Protein AF-A0A919F0I5-F1 (afdb_monomer)

Mean predicted aligned error: 20.53 Å

Foldseek 3Di:
DDDDDDDDDDDDDDDDDDDDDDDDPPPDDPPPPPPPDPPPQDLQNPWQKKWKAKDQLDPPQGDIWIFTVVPTDTRQPCNVVLNVLLVVQDDPPDDLQDDDDPPPDWAQDAQGAMKMWMFDGDSSDTDTHIAGRRTRRSVVSQVSSPPVHPDRDDPDPPPPPDDDDDDDDDDDDDDDDDDDDDDDDDDDPDDDDPDDPDDDDDDDPPDPPPPPPPDDDDDDPDDDDDDD

InterPro domains:
  IPR023549 Subtilisin inhibitor [PF00720] (63-128)
  IPR036819 Subtilisin inhibitor-like superfamily [G3DSA:3.30.350.10] (44-146)
  IPR036819 Subtilisin inhibitor-like superfamily [SSF55399] (50-149)

Sequence (228 aa):
MDFVLPGAGRRLLWASLCAVVSLVPLTAVPAAAAGALPPPVRPEDAADHLTVVVRHAGAGRDGTYEVSCHPVAGRHPDAAGACRLLDEHTRWGRDPFAPVPPGTSCTLLYGGPATAHVTGTWAGRPVDASYDRGDGCEIGRWDRMVPLLPRMGGSEEGEGAGRGAGQGGGSGSGAGAGAGVCGALGGRIGSVKVRGRTRGAGPCAHAFAVTSSWDLPLIRRRERNPCP

Solvent-accessible surface area (backbone atoms only — not comparable to full-atom values): 15760 Å² total; per-residue (Å²): 135,84,83,86,83,89,84,84,84,78,94,73,91,78,88,75,91,76,93,75,91,73,90,70,85,81,77,80,68,82,76,72,76,75,72,80,70,76,76,82,80,46,54,81,67,47,58,32,33,39,41,38,39,33,39,68,64,43,92,94,56,44,46,77,28,37,34,24,51,71,67,71,40,66,73,32,96,47,32,65,55,24,38,54,50,51,56,74,55,56,44,94,98,48,69,75,69,60,75,84,63,88,90,64,93,60,50,87,48,67,69,55,78,31,35,35,39,38,34,42,34,49,93,45,35,83,42,80,32,79,44,45,14,71,24,42,54,37,36,56,53,45,60,71,39,50,62,69,36,81,82,81,74,75,88,76,87,67,90,61,89,75,84,80,83,90,82,84,87,85,82,89,81,89,84,80,94,72,93,76,78,94,75,89,73,85,78,78,84,75,81,82,79,82,76,80,80,83,77,76,90,78,90,78,84,74,77,80,74,84,70,89,66,94,71,83,79,95,70,86,85,71,89,75,89,78,88,133

Secondary structure (DSSP, 8-state):
------------------------------------PPPPPPGGGS--EEEEEEESS-TTT-EEEEEEETTEEES-TTHHHHHHHHHHH-BTTB-TTPPPPTT---------S-EEEEEEEETTEEEEEEE--SSHHHHHHHHTTTTTSPP---S-------------------------------------------------------------------------

Structure (mmCIF, N/CA/C/O backbone):
data_AF-A0A919F0I5-F1
#
_entry.id   AF-A0A919F0I5-F1
#
loop_
_atom_site.group_PDB
_atom_site.id
_atom_site.type_symbol
_atom_site.label_atom_id
_atom_site.label_alt_id
_atom_site.label_comp_id
_atom_site.label_asym_id
_atom_site.label_entity_id
_atom_site.label_seq_id
_atom_site.pdbx_PDB_ins_code
_atom_site.Cartn_x
_atom_site.Cartn_y
_atom_site.Cartn_z
_atom_site.occupancy
_atom_site.B_iso_or_equiv
_atom_site.auth_seq_id
_atom_site.auth_comp_id
_atom_site.auth_asym_id
_atom_site.auth_atom_id
_atom_site.pdbx_PDB_model_num
ATOM 1 N N . MET A 1 1 ? -38.786 -38.335 -52.417 1.00 44.50 1 MET A N 1
ATOM 2 C CA . MET A 1 1 ? -38.498 -36.918 -52.736 1.00 44.50 1 MET A CA 1
ATOM 3 C C . MET A 1 1 ? -37.101 -36.607 -52.193 1.00 44.50 1 MET A C 1
ATOM 5 O O . MET A 1 1 ? -36.959 -35.861 -51.240 1.00 44.50 1 MET A O 1
ATOM 9 N N . ASP A 1 2 ? -36.053 -37.344 -52.555 1.00 37.53 2 ASP A N 1
ATOM 10 C CA . ASP A 1 2 ? -35.392 -37.365 -53.870 1.00 37.53 2 ASP A CA 1
ATOM 11 C C . ASP A 1 2 ? -35.048 -35.960 -54.362 1.00 37.53 2 ASP A C 1
ATOM 13 O O . ASP A 1 2 ? -35.849 -35.339 -55.049 1.00 37.53 2 ASP A O 1
ATOM 17 N N . PHE A 1 3 ? -33.844 -35.490 -54.028 1.00 49.44 3 PHE A N 1
ATOM 18 C CA . PHE A 1 3 ? -33.048 -34.677 -54.945 1.00 49.44 3 PHE A CA 1
ATOM 19 C C . PHE A 1 3 ? -31.582 -35.106 -54.859 1.00 49.44 3 PHE A C 1
ATOM 21 O O . PHE A 1 3 ? -30.787 -34.652 -54.041 1.00 49.44 3 PHE A O 1
ATOM 28 N N . VAL A 1 4 ? -31.280 -36.062 -55.729 1.00 49.50 4 VAL A N 1
ATOM 29 C CA . VAL A 1 4 ? -29.962 -36.359 -56.278 1.00 49.50 4 VAL A CA 1
ATOM 30 C C . VAL A 1 4 ? -29.594 -35.199 -57.212 1.00 49.50 4 VAL A C 1
ATOM 32 O O . VAL A 1 4 ? -30.424 -34.814 -58.031 1.00 49.50 4 VAL A O 1
ATOM 35 N N . LEU A 1 5 ? -28.384 -34.640 -57.109 1.00 48.41 5 LEU A N 1
ATOM 36 C CA . LEU A 1 5 ? -27.392 -34.637 -58.199 1.00 48.41 5 LEU A CA 1
ATOM 37 C C . LEU A 1 5 ? -26.124 -33.810 -57.851 1.00 48.41 5 LEU A C 1
ATOM 39 O O . LEU A 1 5 ? -26.205 -32.807 -57.144 1.00 48.41 5 LEU A O 1
ATOM 43 N N . PRO A 1 6 ? -24.955 -34.245 -58.365 1.00 55.19 6 PRO A N 1
ATOM 44 C CA . PRO A 1 6 ? -23.615 -33.698 -58.161 1.00 55.19 6 PRO A CA 1
ATOM 45 C C . PRO A 1 6 ? -23.231 -32.693 -59.265 1.00 55.19 6 PRO A C 1
ATOM 47 O O . PRO A 1 6 ? -23.937 -32.546 -60.260 1.00 55.19 6 PRO A O 1
ATOM 50 N N . GLY A 1 7 ? -22.057 -32.065 -59.157 1.00 41.22 7 GLY A N 1
ATOM 51 C CA . GLY A 1 7 ? -21.540 -31.224 -60.239 1.00 41.22 7 GLY A CA 1
ATOM 52 C C . GLY A 1 7 ? -20.098 -30.785 -60.046 1.00 41.22 7 GLY A C 1
ATOM 53 O O . GLY A 1 7 ? -19.832 -29.669 -59.619 1.00 41.22 7 GLY A O 1
ATOM 54 N N . ALA A 1 8 ? -19.169 -31.679 -60.377 1.00 52.16 8 ALA A N 1
ATOM 55 C CA . ALA A 1 8 ? -17.775 -31.354 -60.639 1.00 52.16 8 ALA A CA 1
ATOM 56 C C . ALA A 1 8 ? -17.601 -30.772 -62.056 1.00 52.16 8 ALA A C 1
ATOM 58 O O . ALA A 1 8 ? -18.320 -31.143 -62.982 1.00 52.16 8 ALA A O 1
ATOM 59 N N . GLY A 1 9 ? -16.559 -29.955 -62.236 1.00 45.09 9 GLY A N 1
ATOM 60 C CA . GLY A 1 9 ? -16.080 -29.485 -63.541 1.00 45.09 9 GLY A CA 1
ATOM 61 C C . GLY A 1 9 ? -16.642 -28.111 -63.916 1.00 45.09 9 GLY A C 1
ATOM 62 O O . GLY A 1 9 ? -17.773 -27.787 -63.611 1.00 45.09 9 GLY A O 1
ATOM 63 N N . ARG A 1 10 ? -15.917 -27.237 -64.604 1.00 57.25 10 ARG A N 1
ATOM 64 C CA . ARG A 1 10 ? -14.872 -27.509 -65.585 1.00 57.25 10 ARG A CA 1
ATOM 65 C C . ARG A 1 10 ? -14.151 -26.195 -65.881 1.00 57.25 10 ARG A C 1
ATOM 67 O O . ARG A 1 10 ? -14.774 -25.159 -66.078 1.00 57.25 10 ARG A O 1
ATOM 74 N N . ARG A 1 11 ? -12.822 -26.273 -65.902 1.00 56.38 11 ARG A N 1
ATOM 75 C CA . ARG A 1 11 ? -11.913 -25.222 -66.359 1.00 56.38 11 ARG A CA 1
ATOM 76 C C . ARG A 1 11 ? -12.213 -24.900 -67.824 1.00 56.38 11 ARG A C 1
ATOM 78 O O . ARG A 1 11 ? -12.212 -25.822 -68.632 1.00 56.38 11 ARG A O 1
ATOM 85 N N . LEU A 1 12 ? -12.390 -23.623 -68.138 1.00 59.34 12 LEU A N 1
ATOM 86 C CA . LEU A 1 12 ? -12.274 -23.002 -69.464 1.00 59.34 12 LEU A CA 1
ATOM 87 C C . LEU A 1 12 ? -11.761 -21.581 -69.164 1.00 59.34 12 LEU A C 1
ATOM 89 O O . LEU A 1 12 ? -12.493 -20.765 -68.624 1.00 59.34 12 LEU A O 1
ATOM 93 N N . LEU A 1 13 ? -10.446 -21.348 -69.135 1.00 54.59 13 LEU A N 1
ATOM 94 C CA . LEU A 1 13 ? -9.676 -20.835 -70.274 1.00 54.59 13 LEU A CA 1
ATOM 95 C C . LEU A 1 13 ? -10.481 -19.844 -71.122 1.00 54.59 13 LEU A C 1
ATOM 97 O O . LEU A 1 13 ? -11.032 -20.211 -72.155 1.00 54.59 13 LEU A O 1
ATOM 101 N N . TRP A 1 14 ? -10.473 -18.580 -70.707 1.00 48.25 14 TRP A N 1
ATOM 102 C CA . TRP A 1 14 ? -10.653 -17.462 -71.623 1.00 48.25 14 TRP A CA 1
ATOM 103 C C . TRP A 1 14 ? -9.401 -16.597 -71.608 1.00 48.25 14 TRP A C 1
ATOM 105 O O . TRP A 1 14 ? -9.157 -15.798 -70.709 1.00 48.25 14 TRP A O 1
ATOM 115 N N . ALA A 1 15 ? -8.584 -16.829 -72.631 1.00 52.84 15 ALA A N 1
ATOM 116 C CA . ALA A 1 15 ? -7.668 -15.840 -73.149 1.00 52.84 15 ALA A CA 1
ATOM 117 C C . ALA A 1 15 ? -8.496 -14.699 -73.755 1.00 52.84 15 ALA A C 1
ATOM 119 O O . ALA A 1 15 ? -9.348 -14.936 -74.611 1.00 52.84 15 ALA A O 1
ATOM 120 N N . SER A 1 16 ? -8.235 -13.465 -73.343 1.00 62.38 16 SER A N 1
ATOM 121 C CA . SER A 1 16 ? -8.519 -12.298 -74.177 1.00 62.38 16 SER A CA 1
ATOM 122 C C . SER A 1 16 ? -7.535 -11.187 -73.849 1.00 62.38 16 SER A C 1
ATOM 124 O O . SER A 1 16 ? -7.601 -10.538 -72.809 1.00 62.38 16 SER A O 1
ATOM 126 N N . LEU A 1 17 ? -6.585 -11.039 -74.774 1.00 57.53 17 LEU A N 1
ATOM 127 C CA . LEU A 1 17 ? -5.770 -9.856 -74.989 1.00 57.53 17 LEU A CA 1
ATOM 128 C C . LEU A 1 17 ? -6.693 -8.670 -75.303 1.00 57.53 17 LEU A C 1
ATOM 130 O O . LEU A 1 17 ? -7.330 -8.663 -76.351 1.00 57.53 17 LEU A O 1
ATOM 134 N N . CYS A 1 18 ? -6.657 -7.632 -74.474 1.00 49.47 18 CYS A N 1
ATOM 135 C CA . CYS A 1 18 ? -6.866 -6.258 -74.921 1.00 49.47 18 CYS A CA 1
ATOM 136 C C . CYS A 1 18 ? -5.795 -5.394 -74.258 1.00 49.47 18 CYS A C 1
ATOM 138 O O . CYS A 1 18 ? -5.912 -4.982 -73.107 1.00 49.47 18 CYS A O 1
ATOM 140 N N . ALA A 1 19 ? -4.712 -5.171 -75.000 1.00 53.84 19 ALA A N 1
ATOM 141 C CA . ALA A 1 19 ? -3.745 -4.135 -74.704 1.00 53.84 19 ALA A CA 1
ATOM 142 C C . ALA A 1 19 ? -4.418 -2.772 -74.911 1.00 53.84 19 ALA A C 1
ATOM 144 O O . ALA A 1 19 ? -4.805 -2.436 -76.028 1.00 53.84 19 ALA A O 1
ATOM 145 N N . VAL A 1 20 ? -4.531 -1.986 -73.842 1.00 59.94 20 VAL A N 1
ATOM 146 C CA . VAL A 1 20 ? -4.777 -0.546 -73.935 1.00 59.94 20 VAL A CA 1
ATOM 147 C C . VAL A 1 20 ? -3.781 0.122 -72.994 1.00 59.94 20 VAL A C 1
ATOM 149 O O . VAL A 1 20 ? -3.951 0.142 -71.778 1.00 59.94 20 VAL A O 1
ATOM 152 N N . VAL A 1 21 ? -2.668 0.580 -73.565 1.00 57.38 21 VAL A N 1
ATOM 153 C CA . VAL A 1 21 ? -1.683 1.417 -72.876 1.00 57.38 21 VAL A CA 1
ATOM 154 C C . VAL A 1 21 ? -2.291 2.811 -72.778 1.00 57.38 21 VAL A C 1
ATOM 156 O O . VAL A 1 21 ? -2.288 3.569 -73.745 1.00 57.38 21 VAL A O 1
ATOM 159 N N . SER A 1 22 ? -2.847 3.140 -71.617 1.00 57.97 22 SER A N 1
ATOM 160 C CA . SER A 1 22 ? -3.216 4.510 -71.265 1.00 57.97 22 SER A CA 1
ATOM 161 C C . SER A 1 22 ? -2.118 5.085 -70.373 1.00 57.97 22 SER A C 1
ATOM 163 O O . SER A 1 22 ? -1.974 4.692 -69.218 1.00 57.97 22 SER A O 1
ATOM 165 N N . LEU A 1 23 ? -1.317 5.998 -70.928 1.00 56.88 23 LEU A N 1
ATOM 166 C CA . LEU A 1 23 ? -0.388 6.836 -70.170 1.00 56.88 23 LEU A CA 1
ATOM 167 C C . LEU A 1 23 ? -1.198 7.769 -69.258 1.00 56.88 23 LEU A C 1
ATOM 169 O O . LEU A 1 23 ? -1.717 8.789 -69.706 1.00 56.88 23 LEU A O 1
ATOM 173 N N . VAL A 1 24 ? -1.309 7.410 -67.980 1.00 62.78 24 VAL A N 1
ATOM 174 C CA . VAL A 1 24 ? -1.790 8.311 -66.928 1.00 62.78 24 VAL A CA 1
ATOM 175 C C . VAL A 1 24 ? -0.581 9.095 -66.408 1.00 62.78 24 VAL A C 1
ATOM 177 O O . VAL A 1 24 ? 0.384 8.469 -65.962 1.00 62.78 24 VAL A O 1
ATOM 180 N N . PRO A 1 25 ? -0.576 10.440 -66.460 1.00 55.22 25 PRO A N 1
ATOM 181 C CA . PRO A 1 25 ? 0.480 11.224 -65.838 1.00 55.22 25 PRO A CA 1
ATOM 182 C C . PRO A 1 25 ? 0.421 11.016 -64.322 1.00 55.22 25 PRO A C 1
ATOM 184 O O . PRO A 1 25 ? -0.557 11.360 -63.660 1.00 55.22 25 PRO A O 1
ATOM 187 N N . LEU A 1 26 ? 1.478 10.413 -63.784 1.00 56.69 26 LEU A N 1
ATOM 188 C CA . LEU A 1 26 ? 1.671 10.168 -62.362 1.00 56.69 26 LEU A CA 1
ATOM 189 C C . LEU A 1 26 ? 1.989 11.507 -61.676 1.00 56.69 26 LEU A C 1
ATOM 191 O O . LEU A 1 26 ? 3.148 11.876 -61.498 1.00 56.69 26 LEU A O 1
ATOM 195 N N . THR A 1 27 ? 0.969 12.284 -61.316 1.00 62.53 27 THR A N 1
ATOM 196 C CA . THR A 1 27 ? 1.164 13.394 -60.380 1.00 62.53 27 THR A CA 1
ATOM 197 C C . THR A 1 27 ? 1.416 12.786 -59.006 1.00 62.53 27 THR A C 1
ATOM 199 O O . THR A 1 27 ? 0.486 12.342 -58.332 1.00 62.53 27 THR A O 1
ATOM 202 N N . ALA A 1 28 ? 2.691 12.705 -58.626 1.00 59.91 28 ALA A N 1
ATOM 203 C CA . ALA A 1 28 ? 3.126 12.290 -57.303 1.00 59.91 28 ALA A CA 1
ATOM 204 C C . ALA A 1 28 ? 2.584 13.280 -56.262 1.00 59.91 28 ALA A C 1
ATOM 206 O O . ALA A 1 28 ? 3.145 14.351 -56.040 1.00 59.91 28 ALA A O 1
ATOM 207 N N . VAL A 1 29 ? 1.457 12.931 -55.645 1.00 61.34 29 VAL A N 1
ATOM 208 C CA . VAL A 1 29 ? 0.995 13.576 -54.418 1.00 61.34 29 VAL A CA 1
ATOM 209 C C . VAL A 1 29 ? 2.000 13.178 -53.337 1.00 61.34 29 VAL A C 1
ATOM 211 O O . VAL A 1 29 ? 2.244 11.978 -53.180 1.00 61.34 29 VAL A O 1
ATOM 214 N N . PRO A 1 30 ? 2.618 14.118 -52.600 1.00 53.34 30 PRO A N 1
ATOM 215 C CA . PRO A 1 30 ? 3.409 13.734 -51.449 1.00 53.34 30 PRO A CA 1
ATOM 216 C C . PRO A 1 30 ? 2.435 13.071 -50.478 1.00 53.34 30 PRO A C 1
ATOM 218 O O . PRO A 1 30 ? 1.527 13.717 -49.955 1.00 53.34 30 PRO A O 1
ATOM 221 N N . ALA A 1 31 ? 2.575 11.760 -50.291 1.00 56.16 31 ALA A N 1
ATOM 222 C CA . ALA A 1 31 ? 1.917 11.055 -49.212 1.00 56.16 31 ALA A CA 1
ATOM 223 C C . ALA A 1 31 ? 2.466 11.664 -47.923 1.00 56.16 31 ALA A C 1
ATOM 225 O O . ALA A 1 31 ? 3.558 11.319 -47.473 1.00 56.16 31 ALA A O 1
ATOM 226 N N . ALA A 1 32 ? 1.746 12.644 -47.378 1.00 58.97 32 ALA A N 1
ATOM 227 C CA . ALA A 1 32 ? 1.963 13.086 -46.020 1.00 58.97 32 ALA A CA 1
ATOM 228 C C . ALA A 1 32 ? 1.876 11.821 -45.171 1.00 58.97 32 ALA A C 1
ATOM 230 O O . ALA A 1 32 ? 0.832 11.166 -45.141 1.00 58.97 32 ALA A O 1
ATOM 231 N N . ALA A 1 33 ? 3.001 11.432 -44.573 1.00 58.78 33 ALA A N 1
ATOM 232 C CA . ALA A 1 33 ? 3.038 10.372 -43.592 1.00 58.78 33 ALA A CA 1
ATOM 233 C C . ALA A 1 33 ? 2.055 10.783 -42.497 1.00 58.78 33 ALA A C 1
ATOM 235 O O . ALA A 1 33 ? 2.357 11.642 -41.668 1.00 58.78 33 ALA A O 1
ATOM 236 N N . ALA A 1 34 ? 0.845 10.229 -42.549 1.00 61.38 34 ALA A N 1
ATOM 237 C CA . ALA A 1 34 ? -0.060 10.240 -41.427 1.00 61.38 34 ALA A CA 1
ATOM 238 C C . ALA A 1 34 ? 0.698 9.493 -40.337 1.00 61.38 34 ALA A C 1
ATOM 240 O O . ALA A 1 34 ? 0.792 8.265 -40.368 1.00 61.38 34 ALA A O 1
ATOM 241 N N . GLY A 1 35 ? 1.356 10.246 -39.452 1.00 58.97 35 GLY A N 1
ATOM 242 C CA . GLY A 1 35 ? 1.957 9.685 -38.260 1.00 58.97 35 GLY A CA 1
ATOM 243 C C . GLY A 1 35 ? 0.870 8.857 -37.601 1.00 58.97 35 GLY A C 1
ATOM 244 O O . GLY A 1 35 ? -0.204 9.386 -37.313 1.00 58.97 35 GLY A O 1
ATOM 245 N N . ALA A 1 36 ? 1.107 7.553 -37.476 1.00 63.47 36 ALA A N 1
ATOM 246 C CA . ALA A 1 36 ? 0.211 6.671 -36.757 1.00 63.47 36 ALA A CA 1
ATOM 247 C C . ALA A 1 36 ? 0.125 7.222 -35.333 1.00 63.47 36 ALA A C 1
ATOM 249 O O . ALA A 1 36 ? 1.053 7.063 -34.540 1.00 63.47 36 ALA A O 1
ATOM 250 N N . LEU A 1 37 ? -0.944 7.968 -35.050 1.00 67.81 37 LEU A N 1
ATOM 251 C CA . LEU A 1 37 ? -1.245 8.410 -33.702 1.00 67.81 37 LEU A CA 1
ATOM 252 C C . LEU A 1 37 ? -1.349 7.134 -32.856 1.00 67.81 37 LEU A C 1
ATOM 254 O O . LEU A 1 37 ? -2.021 6.191 -33.293 1.00 67.81 37 LEU A O 1
ATOM 258 N N . PRO A 1 38 ? -0.661 7.057 -31.703 1.00 69.19 38 PRO A N 1
ATOM 259 C CA . PRO A 1 38 ? -0.800 5.905 -30.829 1.00 69.19 38 PRO A CA 1
ATOM 260 C C . PRO A 1 38 ? -2.289 5.713 -30.507 1.00 69.19 38 PRO A C 1
ATOM 262 O O . PRO A 1 38 ? -3.008 6.710 -30.359 1.00 69.19 38 PRO A O 1
ATOM 265 N N . PRO A 1 39 ? -2.777 4.460 -30.448 1.00 70.88 39 PRO A N 1
ATOM 266 C CA . PRO A 1 39 ? -4.162 4.207 -30.086 1.00 70.88 39 PRO A CA 1
ATOM 267 C C . PRO A 1 39 ? -4.468 4.877 -28.737 1.00 70.88 39 PRO A C 1
ATOM 269 O O . PRO A 1 39 ? -3.575 4.974 -27.889 1.00 70.88 39 PRO A O 1
ATOM 272 N N . PRO A 1 40 ? -5.702 5.368 -28.528 1.00 70.50 40 PRO A N 1
ATOM 273 C CA . PRO A 1 40 ? -6.085 5.935 -27.243 1.00 70.50 40 PRO A CA 1
ATOM 274 C C . PRO A 1 40 ? -5.863 4.880 -26.156 1.00 70.50 40 PRO A C 1
ATOM 276 O O . PRO A 1 40 ? -6.424 3.789 -26.247 1.00 70.50 40 PRO A O 1
ATOM 279 N N . VAL A 1 41 ? -5.038 5.207 -25.156 1.00 71.75 41 VAL A N 1
ATOM 280 C CA . VAL A 1 41 ? -4.793 4.333 -24.002 1.00 71.75 41 VAL A CA 1
ATOM 281 C C . VAL A 1 41 ? -6.119 4.057 -23.310 1.00 71.75 41 VAL A C 1
ATOM 283 O O . VAL A 1 41 ? -6.796 4.976 -22.838 1.00 71.75 41 VAL A O 1
ATOM 286 N N . ARG A 1 42 ? -6.535 2.794 -23.298 1.00 68.12 42 ARG A N 1
ATOM 287 C CA . ARG A 1 42 ? -7.706 2.380 -22.535 1.00 68.12 42 ARG A CA 1
ATOM 288 C C . ARG A 1 42 ? -7.271 2.201 -21.077 1.00 68.12 42 ARG A C 1
ATOM 290 O O . ARG A 1 42 ? -6.089 1.981 -20.822 1.00 68.12 42 ARG A O 1
ATOM 297 N N . PRO A 1 43 ? -8.182 2.290 -20.098 1.00 64.94 43 PRO A N 1
ATOM 298 C CA . PRO A 1 43 ? -7.838 2.013 -18.704 1.00 64.94 43 PRO A CA 1
ATOM 299 C C . PRO A 1 43 ? -7.198 0.629 -18.535 1.00 64.94 43 PRO A C 1
ATOM 301 O O . PRO A 1 43 ? -6.287 0.481 -17.732 1.00 64.94 43 PRO A O 1
ATOM 304 N N . GLU A 1 44 ? -7.617 -0.357 -19.337 1.00 65.19 44 GLU A N 1
ATOM 305 C CA . GLU A 1 44 ? -6.989 -1.682 -19.391 1.00 65.19 44 GLU A CA 1
ATOM 306 C C . GLU A 1 44 ? -5.562 -1.714 -19.976 1.00 65.19 44 GLU A C 1
ATOM 308 O O . GLU A 1 44 ? -4.840 -2.671 -19.718 1.00 65.19 44 GLU A O 1
ATOM 313 N N . ASP A 1 45 ? -5.140 -0.686 -20.719 1.00 67.56 45 ASP A N 1
ATOM 314 C CA . ASP A 1 45 ? -3.770 -0.542 -21.238 1.00 67.56 45 ASP A CA 1
ATOM 315 C C . ASP A 1 45 ? -2.868 0.256 -20.280 1.00 67.56 45 ASP A C 1
ATOM 317 O O . ASP A 1 45 ? -1.660 0.376 -20.510 1.00 67.56 45 ASP A O 1
ATOM 321 N N . ALA A 1 46 ? -3.440 0.849 -19.223 1.00 73.75 46 ALA A N 1
ATOM 322 C CA . ALA A 1 46 ? -2.663 1.543 -18.210 1.00 73.75 46 ALA A CA 1
ATOM 323 C C . ALA A 1 46 ? -1.771 0.527 -17.495 1.00 73.75 46 ALA A C 1
ATOM 325 O O . ALA A 1 46 ? -2.255 -0.458 -16.939 1.00 73.75 46 ALA A O 1
ATOM 326 N N . ALA A 1 47 ? -0.463 0.776 -17.515 1.00 82.88 47 ALA A N 1
ATOM 327 C CA . ALA A 1 47 ? 0.491 -0.088 -16.846 1.00 82.88 47 ALA A CA 1
ATOM 328 C C . ALA A 1 47 ? 0.148 -0.208 -15.355 1.00 82.88 47 ALA A C 1
ATOM 330 O O . ALA A 1 47 ? -0.126 0.794 -14.687 1.00 82.88 47 ALA A O 1
ATOM 331 N N . ASP A 1 48 ? 0.224 -1.431 -14.836 1.00 94.88 48 ASP A N 1
ATOM 332 C CA . ASP A 1 48 ? 0.131 -1.678 -13.403 1.00 94.88 48 ASP A CA 1
ATOM 333 C C . ASP A 1 48 ? 1.337 -1.043 -12.727 1.00 94.88 48 ASP A C 1
ATOM 335 O O . ASP A 1 48 ? 2.451 -1.562 -12.827 1.00 94.88 48 ASP A O 1
ATOM 339 N N . HIS A 1 49 ? 1.113 0.103 -12.092 1.00 96.88 49 HIS A N 1
ATOM 340 C CA . HIS A 1 49 ? 2.129 0.913 -11.442 1.00 96.88 49 HIS A CA 1
ATOM 341 C C . HIS A 1 49 ? 1.613 1.356 -10.081 1.00 96.88 49 HIS A C 1
ATOM 343 O O . HIS A 1 49 ? 0.609 2.068 -9.985 1.00 96.88 49 HIS A O 1
ATOM 349 N N . LEU A 1 50 ? 2.348 0.996 -9.034 1.00 98.19 50 LEU A N 1
ATOM 350 C CA . LEU A 1 50 ? 2.028 1.333 -7.659 1.00 98.19 50 LEU A CA 1
ATOM 351 C C . LEU A 1 50 ? 3.209 2.028 -6.984 1.00 98.19 50 LEU A C 1
ATOM 353 O O . LEU A 1 50 ? 4.369 1.660 -7.169 1.00 98.19 50 LEU A O 1
ATOM 357 N N . THR A 1 51 ? 2.880 3.003 -6.148 1.00 98.50 51 THR A N 1
ATOM 358 C CA . THR A 1 51 ? 3.792 3.667 -5.224 1.00 98.50 51 THR A CA 1
ATOM 359 C C . THR A 1 51 ? 3.397 3.280 -3.807 1.00 98.50 51 THR A C 1
ATOM 361 O O . THR A 1 51 ? 2.273 3.543 -3.374 1.00 98.50 51 THR A O 1
ATOM 364 N N . VAL A 1 52 ? 4.328 2.669 -3.080 1.00 98.62 52 VAL A N 1
ATOM 365 C CA . VAL A 1 52 ? 4.163 2.214 -1.698 1.00 98.62 52 VAL A CA 1
ATOM 366 C C . VAL A 1 52 ? 4.993 3.107 -0.787 1.00 98.62 52 VAL A C 1
ATOM 368 O O . VAL A 1 52 ? 6.218 3.129 -0.879 1.00 98.62 52 VAL A O 1
ATOM 371 N N . VAL A 1 53 ? 4.344 3.838 0.112 1.00 98.56 53 VAL A N 1
ATOM 372 C CA . VAL A 1 53 ? 5.007 4.667 1.124 1.00 98.56 53 VAL A CA 1
ATOM 373 C C . VAL A 1 53 ? 4.894 3.973 2.471 1.00 98.56 53 VAL A C 1
ATOM 375 O O . VAL A 1 53 ? 3.794 3.867 3.002 1.00 98.56 53 VAL A O 1
ATOM 378 N N . VAL A 1 54 ? 6.015 3.532 3.037 1.00 98.50 54 VAL A N 1
ATOM 379 C CA . VAL A 1 54 ? 6.085 2.857 4.341 1.00 98.50 54 VAL A CA 1
ATOM 380 C C . VAL A 1 54 ? 6.679 3.789 5.391 1.00 98.50 54 VAL A C 1
ATOM 382 O O . VAL A 1 54 ? 7.664 4.486 5.132 1.00 98.50 54 VAL A O 1
ATOM 385 N N . ARG A 1 55 ? 6.085 3.794 6.588 1.00 98.25 55 ARG A N 1
ATOM 386 C CA . ARG A 1 55 ? 6.531 4.590 7.737 1.00 98.25 55 ARG A CA 1
ATOM 387 C C . ARG A 1 55 ? 6.493 3.765 9.018 1.00 98.25 55 ARG A C 1
ATOM 389 O O . ARG A 1 55 ? 5.598 2.943 9.198 1.00 98.25 55 ARG A O 1
ATOM 396 N N . HIS A 1 56 ? 7.401 4.061 9.947 1.00 97.06 56 HIS A N 1
ATOM 397 C CA . HIS A 1 56 ? 7.452 3.460 11.285 1.00 97.06 56 HIS A CA 1
ATOM 398 C C . HIS A 1 56 ? 7.608 1.923 11.289 1.00 97.06 56 HIS A C 1
ATOM 400 O O . HIS A 1 56 ? 7.310 1.267 12.286 1.00 97.06 56 HIS A O 1
ATOM 406 N N . ALA A 1 57 ? 8.099 1.345 10.193 1.00 95.12 57 ALA A N 1
ATOM 407 C CA . ALA A 1 57 ? 8.492 -0.055 10.059 1.00 95.12 57 ALA A CA 1
ATOM 408 C C . ALA A 1 57 ? 9.961 -0.302 10.461 1.00 95.12 57 ALA A C 1
ATOM 410 O O . ALA A 1 57 ? 10.386 -1.453 10.615 1.00 95.12 57 ALA A O 1
ATOM 411 N N . GLY A 1 58 ? 10.728 0.774 10.664 1.00 92.12 58 GLY A N 1
ATOM 412 C CA . GLY A 1 58 ? 12.121 0.749 11.101 1.00 92.12 58 GLY A CA 1
ATOM 413 C C . GLY A 1 58 ? 13.114 1.036 9.974 1.00 92.12 58 GLY A C 1
ATOM 414 O O . GLY A 1 58 ? 12.776 1.050 8.788 1.00 92.12 58 GLY A O 1
ATOM 415 N N . ALA A 1 59 ? 14.373 1.265 10.356 1.00 87.25 59 ALA A N 1
ATOM 416 C CA . ALA A 1 59 ? 15.440 1.583 9.411 1.00 87.25 59 ALA A CA 1
ATOM 417 C C . ALA A 1 59 ? 15.594 0.482 8.345 1.00 87.25 59 ALA A C 1
ATOM 419 O O . ALA A 1 59 ? 15.610 -0.707 8.662 1.00 87.25 59 ALA A O 1
ATOM 420 N N . GLY A 1 60 ? 15.686 0.888 7.077 1.00 88.94 60 GLY A N 1
ATOM 421 C CA . GLY A 1 60 ? 15.785 -0.017 5.926 1.00 88.94 60 GLY A CA 1
ATOM 422 C C . GLY A 1 60 ? 14.450 -0.568 5.404 1.00 88.94 60 GLY A C 1
ATOM 423 O O . GLY A 1 60 ? 14.438 -1.158 4.328 1.00 88.94 60 GLY A O 1
ATOM 424 N N . ARG A 1 61 ? 13.338 -0.362 6.124 1.00 94.44 61 ARG A N 1
ATOM 425 C CA . ARG A 1 61 ? 11.971 -0.710 5.681 1.00 94.44 61 ARG A CA 1
ATOM 426 C C . ARG A 1 61 ? 11.095 0.511 5.413 1.00 94.44 61 ARG A C 1
ATOM 428 O O . ARG A 1 61 ? 10.132 0.413 4.662 1.00 94.44 61 ARG A O 1
ATOM 435 N N . ASP A 1 62 ? 11.408 1.630 6.057 1.00 96.31 62 ASP A N 1
ATOM 436 C CA . ASP A 1 62 ? 10.755 2.909 5.798 1.00 96.31 62 ASP A CA 1
ATOM 437 C C . ASP A 1 62 ? 11.257 3.511 4.485 1.00 96.31 62 ASP A C 1
ATOM 439 O O . ASP A 1 62 ? 12.457 3.492 4.196 1.00 96.31 62 ASP A O 1
ATOM 443 N N . GLY A 1 63 ? 10.346 4.086 3.703 1.00 97.69 63 GLY A N 1
ATOM 444 C CA . GLY A 1 63 ? 10.691 4.665 2.411 1.00 97.69 63 GLY A CA 1
ATOM 445 C C . GLY A 1 63 ? 9.518 4.760 1.449 1.00 97.69 63 GLY A C 1
ATOM 446 O O . GLY A 1 63 ? 8.372 4.479 1.790 1.00 97.69 63 GLY A O 1
ATOM 447 N N . THR A 1 64 ? 9.824 5.197 0.231 1.00 98.25 64 THR A N 1
ATOM 448 C CA . THR A 1 64 ? 8.910 5.151 -0.913 1.00 98.25 64 THR A CA 1
ATOM 449 C C . THR A 1 64 ? 9.454 4.144 -1.910 1.00 98.25 64 THR A C 1
ATOM 451 O O . THR A 1 64 ? 10.636 4.191 -2.248 1.00 98.25 64 THR A O 1
ATOM 454 N N . TYR A 1 65 ? 8.596 3.240 -2.360 1.00 98.12 65 TYR A N 1
ATOM 455 C CA . TYR A 1 65 ? 8.945 2.161 -3.265 1.00 98.12 65 TYR A CA 1
ATOM 456 C C . TYR A 1 65 ? 7.998 2.177 -4.453 1.00 98.12 65 TYR A C 1
ATOM 458 O O . TYR A 1 65 ? 6.787 2.055 -4.284 1.00 98.12 65 TYR A O 1
ATOM 466 N N . GLU A 1 66 ? 8.543 2.304 -5.656 1.00 97.75 66 GLU A N 1
ATOM 467 C CA . GLU A 1 66 ? 7.761 2.115 -6.873 1.00 97.75 66 GLU A CA 1
ATOM 468 C C . GLU A 1 66 ? 7.871 0.672 -7.363 1.00 97.75 66 GLU A C 1
ATOM 470 O O . GLU A 1 66 ? 8.963 0.091 -7.375 1.00 97.75 66 GLU A O 1
ATOM 475 N N . VAL A 1 67 ? 6.744 0.121 -7.805 1.00 97.81 67 VAL A N 1
ATOM 476 C CA . VAL A 1 67 ? 6.650 -1.173 -8.479 1.00 97.81 67 VAL A CA 1
ATOM 477 C C . VAL A 1 67 ? 5.794 -1.026 -9.732 1.00 97.81 67 VAL A C 1
ATOM 479 O O . VAL A 1 67 ? 4.741 -0.395 -9.720 1.00 97.81 67 VAL A O 1
ATOM 482 N N . SER A 1 68 ? 6.262 -1.596 -10.833 1.00 96.94 68 SER A N 1
ATOM 483 C CA . SER A 1 68 ? 5.482 -1.824 -12.047 1.00 96.94 68 SER A CA 1
ATOM 484 C C . SER A 1 68 ? 5.454 -3.318 -12.321 1.00 96.94 68 SER A C 1
ATOM 486 O O . SER A 1 68 ? 6.470 -3.957 -12.063 1.00 96.94 68 SER A O 1
ATOM 488 N N . CYS A 1 69 ? 4.341 -3.878 -12.802 1.00 95.62 69 CYS A N 1
ATOM 489 C 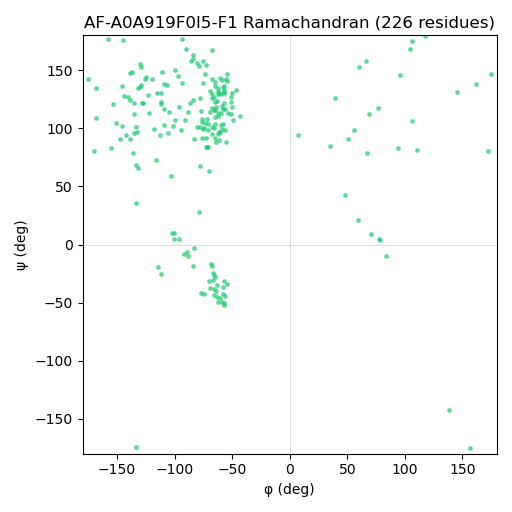CA . CYS A 1 69 ? 4.194 -5.338 -12.935 1.00 95.62 69 CYS A CA 1
ATOM 490 C C . CYS A 1 69 ? 4.083 -5.862 -14.369 1.00 95.62 69 CYS A C 1
ATOM 492 O O . CYS A 1 69 ? 4.425 -7.016 -14.623 1.00 95.62 69 CYS A O 1
ATOM 494 N N . HIS A 1 70 ? 3.743 -5.005 -15.332 1.00 91.44 70 HIS A N 1
ATOM 495 C CA . HIS A 1 70 ? 3.588 -5.386 -16.736 1.00 91.44 70 HIS A CA 1
ATOM 496 C C . HIS A 1 70 ? 4.241 -4.348 -17.665 1.00 91.44 70 HIS A C 1
ATOM 498 O O . HIS A 1 70 ? 3.543 -3.519 -18.247 1.00 91.44 70 HIS A O 1
ATOM 504 N N . PRO A 1 71 ? 5.581 -4.364 -17.832 1.00 92.56 71 PRO A N 1
ATOM 505 C CA . PRO A 1 71 ? 6.554 -5.336 -17.310 1.00 92.56 71 PRO A CA 1
ATOM 506 C C . PRO A 1 71 ? 7.014 -5.057 -15.869 1.00 92.56 71 PRO A C 1
ATOM 508 O O . PRO A 1 71 ? 6.888 -3.938 -15.371 1.00 92.56 71 PRO A O 1
ATOM 511 N N . VAL A 1 72 ? 7.605 -6.073 -15.223 1.00 96.19 72 VAL A N 1
ATOM 512 C CA . VAL A 1 72 ? 8.156 -5.946 -13.865 1.00 96.19 72 VAL A CA 1
ATOM 513 C C . VAL A 1 72 ? 9.317 -4.946 -13.839 1.00 96.19 72 VAL A C 1
ATOM 515 O O . VAL A 1 72 ? 10.338 -5.160 -14.493 1.00 96.19 72 VAL A O 1
ATOM 518 N N . ALA A 1 73 ? 9.173 -3.866 -13.071 1.00 95.44 73 ALA A N 1
ATOM 519 C CA . ALA A 1 73 ? 10.180 -2.820 -12.890 1.00 95.44 73 ALA A CA 1
ATOM 520 C C . ALA A 1 73 ? 9.959 -2.047 -11.574 1.00 95.44 73 ALA A C 1
ATOM 522 O O . ALA A 1 73 ? 8.991 -2.284 -10.854 1.00 95.44 73 ALA A O 1
ATOM 523 N N . GLY A 1 74 ? 10.852 -1.103 -11.261 1.00 95.06 74 GLY A N 1
ATOM 524 C CA . GLY A 1 74 ? 10.749 -0.228 -10.086 1.00 95.06 74 GLY A CA 1
ATOM 525 C C . GLY A 1 74 ? 11.893 -0.408 -9.086 1.00 95.06 74 GLY A C 1
ATOM 526 O O . GLY A 1 74 ? 12.808 -1.198 -9.314 1.00 95.06 74 GLY A O 1
ATOM 527 N N . ARG A 1 75 ? 11.872 0.364 -7.991 1.00 95.81 75 ARG A N 1
ATOM 528 C CA . ARG A 1 75 ? 12.897 0.313 -6.923 1.00 95.81 75 ARG A CA 1
ATOM 529 C C . ARG A 1 75 ? 12.448 -0.488 -5.700 1.00 95.81 75 ARG A C 1
ATOM 531 O O . ARG A 1 75 ? 13.111 -0.460 -4.666 1.00 95.81 75 ARG A O 1
ATOM 538 N N . HIS A 1 76 ? 11.324 -1.191 -5.803 1.00 97.19 76 HIS A N 1
ATOM 539 C CA . HIS A 1 76 ? 10.867 -2.088 -4.754 1.00 97.19 76 HIS A CA 1
ATOM 540 C C . HIS A 1 76 ? 11.879 -3.239 -4.529 1.00 97.19 76 HIS A C 1
ATOM 542 O O . HIS A 1 76 ? 12.286 -3.865 -5.512 1.00 97.19 76 HIS A O 1
ATOM 548 N N . PRO A 1 77 ? 12.277 -3.559 -3.275 1.00 96.06 77 PRO A N 1
ATOM 549 C CA . PRO A 1 77 ? 13.306 -4.568 -2.981 1.00 96.06 77 PRO A CA 1
ATOM 550 C C . PRO A 1 77 ? 13.011 -5.962 -3.548 1.00 96.06 77 PRO A C 1
ATOM 552 O O . PRO A 1 77 ? 13.929 -6.690 -3.909 1.00 96.06 77 PRO A O 1
ATOM 555 N N . ASP A 1 78 ? 11.729 -6.316 -3.639 1.00 96.75 78 ASP A N 1
ATOM 556 C CA . ASP A 1 78 ? 11.243 -7.546 -4.268 1.00 96.75 78 ASP A CA 1
ATOM 557 C C . ASP A 1 78 ? 10.085 -7.230 -5.226 1.00 96.75 78 ASP A C 1
ATOM 559 O O . ASP A 1 78 ? 8.923 -7.533 -4.960 1.00 96.75 78 ASP A O 1
ATOM 563 N N . ALA A 1 79 ? 10.371 -6.496 -6.306 1.00 97.50 79 ALA A N 1
ATOM 564 C CA . ALA A 1 79 ? 9.353 -6.117 -7.291 1.00 97.50 79 ALA A CA 1
ATOM 565 C C . ALA A 1 79 ? 8.658 -7.348 -7.907 1.00 97.50 79 ALA A C 1
ATOM 567 O O . ALA A 1 79 ? 7.436 -7.379 -8.018 1.00 97.50 79 ALA A O 1
ATOM 568 N N . ALA A 1 80 ? 9.420 -8.392 -8.247 1.00 97.50 80 ALA A N 1
ATOM 569 C CA . ALA A 1 80 ? 8.875 -9.608 -8.849 1.00 97.50 80 ALA A CA 1
ATOM 570 C C . ALA A 1 80 ? 7.950 -10.376 -7.890 1.00 97.50 80 ALA A C 1
ATOM 572 O O . ALA A 1 80 ? 6.870 -10.812 -8.294 1.00 97.50 80 ALA A O 1
ATOM 573 N N . GLY A 1 81 ? 8.339 -10.524 -6.619 1.00 97.75 81 GLY A N 1
ATOM 574 C CA . GLY A 1 81 ? 7.499 -11.157 -5.608 1.00 97.75 81 GLY A CA 1
ATOM 575 C C . GLY A 1 81 ? 6.234 -10.357 -5.310 1.00 97.75 81 GLY A C 1
ATOM 576 O O . GLY A 1 81 ? 5.169 -10.956 -5.165 1.00 97.75 81 GLY A O 1
ATOM 577 N N . ALA A 1 82 ? 6.330 -9.024 -5.281 1.00 97.56 82 ALA A N 1
ATOM 578 C CA . ALA A 1 82 ? 5.183 -8.142 -5.086 1.00 97.56 82 ALA A CA 1
ATOM 579 C C . ALA A 1 82 ? 4.165 -8.269 -6.230 1.00 97.56 82 ALA A C 1
ATOM 581 O O . ALA A 1 82 ? 2.974 -8.430 -5.971 1.00 97.56 82 ALA A O 1
ATOM 582 N N . CYS A 1 83 ? 4.631 -8.274 -7.481 1.00 97.06 83 CYS A N 1
ATOM 583 C CA . CYS A 1 83 ? 3.766 -8.454 -8.645 1.00 97.06 83 CYS A CA 1
ATOM 584 C C . CYS A 1 83 ? 3.066 -9.809 -8.637 1.00 97.06 83 CYS A C 1
ATOM 586 O O . CYS A 1 83 ? 1.843 -9.862 -8.709 1.00 97.06 83 CYS A O 1
ATOM 588 N N . ARG A 1 84 ? 3.818 -10.896 -8.419 1.00 96.81 84 ARG A N 1
ATOM 589 C CA . ARG A 1 84 ? 3.240 -12.243 -8.327 1.00 96.81 84 ARG A CA 1
ATOM 590 C C . ARG A 1 84 ? 2.162 -12.334 -7.245 1.00 96.81 84 ARG A C 1
ATOM 592 O O . ARG A 1 84 ? 1.111 -12.916 -7.488 1.00 96.81 84 ARG A O 1
ATOM 599 N N . LEU A 1 85 ? 2.410 -11.762 -6.064 1.00 96.62 85 LEU A N 1
ATOM 600 C CA . LEU A 1 85 ? 1.418 -11.726 -4.989 1.00 96.62 85 LEU A CA 1
ATOM 601 C C . LEU A 1 85 ? 0.140 -11.014 -5.447 1.00 96.62 85 LEU A C 1
ATOM 603 O O . LEU A 1 85 ? -0.961 -11.530 -5.262 1.00 96.62 85 LEU A O 1
ATOM 607 N N . LEU A 1 86 ? 0.276 -9.828 -6.037 1.00 95.88 86 LEU A N 1
ATOM 608 C CA . LEU A 1 86 ? -0.874 -9.057 -6.489 1.00 95.88 86 LEU A CA 1
ATOM 609 C C . LEU A 1 86 ? -1.644 -9.785 -7.594 1.00 95.88 86 LEU A C 1
ATOM 611 O O . LEU A 1 86 ? -2.872 -9.832 -7.531 1.00 95.88 86 LEU A O 1
ATOM 615 N N . ASP A 1 87 ? -0.958 -10.427 -8.536 1.00 94.06 87 ASP A N 1
ATOM 616 C CA . ASP A 1 87 ? -1.584 -11.245 -9.577 1.00 94.06 87 ASP A CA 1
ATOM 617 C C . ASP A 1 87 ? -2.380 -12.416 -8.977 1.00 94.06 87 ASP A C 1
ATOM 619 O O . ASP A 1 87 ? -3.544 -12.622 -9.322 1.00 94.06 87 ASP A O 1
ATOM 623 N N . GLU A 1 88 ? -1.809 -13.148 -8.014 1.00 93.56 88 GLU A N 1
ATOM 624 C CA . GLU A 1 88 ? -2.473 -14.273 -7.331 1.00 93.56 88 GLU A CA 1
ATOM 625 C C . GLU A 1 88 ? -3.715 -13.841 -6.528 1.00 93.56 88 GLU A C 1
ATOM 627 O O . GLU A 1 88 ? -4.712 -14.573 -6.427 1.00 93.56 88 GLU A O 1
ATOM 632 N N . HIS A 1 89 ? -3.660 -12.644 -5.942 1.00 91.62 89 HIS A N 1
ATOM 633 C CA . HIS A 1 89 ? -4.744 -12.068 -5.151 1.00 91.62 89 HIS A CA 1
ATOM 634 C C . HIS A 1 89 ? -5.809 -11.368 -5.999 1.00 91.62 89 HIS A C 1
ATOM 636 O O . HIS A 1 89 ? -6.942 -11.186 -5.533 1.00 91.62 89 HIS A O 1
ATOM 642 N N . THR A 1 90 ? -5.484 -11.019 -7.242 1.00 91.38 90 THR A N 1
ATOM 643 C CA . THR A 1 90 ? -6.409 -10.376 -8.168 1.00 91.38 90 THR A CA 1
ATOM 644 C C . THR A 1 90 ? -7.386 -11.403 -8.710 1.00 91.38 90 THR A C 1
ATOM 646 O O . THR A 1 90 ? -7.061 -12.277 -9.509 1.00 91.38 90 THR A O 1
ATOM 649 N N . ARG A 1 91 ? -8.637 -11.301 -8.258 1.00 87.69 91 ARG A N 1
ATOM 650 C CA . ARG A 1 91 ? -9.746 -12.120 -8.748 1.00 87.69 91 ARG A CA 1
ATOM 651 C C . ARG A 1 91 ? -10.873 -11.221 -9.214 1.00 87.69 91 ARG A C 1
ATOM 653 O O . ARG A 1 91 ? -11.155 -10.198 -8.595 1.00 87.69 91 ARG A O 1
ATOM 660 N N . TRP A 1 92 ? -11.557 -11.641 -10.272 1.00 81.94 92 TRP A N 1
ATOM 661 C CA . TRP A 1 92 ? -12.734 -10.941 -10.778 1.00 81.94 92 TRP A CA 1
ATOM 662 C C . TRP A 1 92 ? -13.747 -10.666 -9.660 1.00 81.94 92 TRP A C 1
ATOM 664 O O . TRP A 1 92 ? -14.146 -11.574 -8.931 1.00 81.94 92 TRP A O 1
ATOM 674 N N . GLY A 1 93 ? -14.142 -9.398 -9.525 1.00 80.19 93 GLY A N 1
ATOM 675 C CA . GLY A 1 93 ? -15.128 -8.948 -8.539 1.00 80.19 93 GLY A CA 1
ATOM 676 C C . GLY A 1 93 ? -14.613 -8.801 -7.103 1.00 80.19 93 GLY A C 1
ATOM 677 O O . GLY A 1 93 ? -15.410 -8.486 -6.222 1.00 80.19 93 GLY A O 1
ATOM 678 N N . ARG A 1 94 ? -13.313 -8.998 -6.842 1.00 86.94 94 ARG A N 1
ATOM 679 C CA . ARG A 1 94 ? -12.718 -8.779 -5.519 1.00 86.94 94 ARG A CA 1
ATOM 680 C C . ARG A 1 94 ? -11.583 -7.771 -5.603 1.00 86.94 94 ARG A C 1
ATOM 682 O O . ARG A 1 94 ? -10.656 -7.937 -6.386 1.00 86.94 94 ARG A O 1
ATOM 689 N N . ASP A 1 95 ? -11.644 -6.760 -4.748 1.00 90.12 95 ASP A N 1
ATOM 690 C CA . ASP A 1 95 ? -10.582 -5.773 -4.626 1.00 90.12 95 ASP A CA 1
ATOM 691 C C . ASP A 1 95 ? -9.534 -6.238 -3.601 1.00 90.12 95 ASP A C 1
ATOM 693 O O . ASP A 1 95 ? -9.874 -6.364 -2.418 1.00 90.12 95 ASP A O 1
ATOM 697 N N . PRO A 1 96 ? -8.283 -6.523 -4.010 1.00 92.44 96 PRO A N 1
ATOM 698 C CA . PRO A 1 96 ? -7.245 -6.932 -3.070 1.00 92.44 96 PRO A CA 1
ATOM 699 C C . PRO A 1 96 ? -6.876 -5.807 -2.092 1.00 92.44 96 PRO A C 1
ATOM 701 O O . PRO A 1 96 ? -6.481 -6.104 -0.966 1.00 92.44 96 PRO A O 1
ATOM 704 N N . PHE A 1 97 ? -7.069 -4.540 -2.474 1.00 96.25 97 PHE A N 1
ATOM 705 C CA . PHE A 1 97 ? -6.703 -3.371 -1.670 1.00 96.25 97 PHE A CA 1
ATOM 706 C C . PHE A 1 97 ? -7.805 -2.903 -0.710 1.00 96.25 97 PHE A C 1
ATOM 708 O O . PHE A 1 97 ? -7.556 -2.020 0.117 1.00 96.25 97 PHE A O 1
ATOM 715 N N . ALA A 1 98 ? -9.002 -3.498 -0.784 1.00 93.94 98 ALA A N 1
ATOM 716 C CA . ALA A 1 98 ? -10.149 -3.078 0.014 1.00 93.94 98 ALA A CA 1
ATOM 717 C C . ALA A 1 98 ? -9.842 -3.065 1.525 1.00 93.94 98 ALA A C 1
ATOM 719 O O . ALA A 1 98 ? -9.129 -3.950 2.022 1.00 93.94 98 ALA A O 1
ATOM 720 N N . PRO A 1 99 ? -10.385 -2.082 2.265 1.00 96.12 99 PRO A N 1
ATOM 721 C CA . PRO A 1 99 ? -10.252 -2.025 3.714 1.00 96.12 99 PRO A CA 1
ATOM 722 C C . PRO A 1 99 ? -11.016 -3.169 4.387 1.00 96.12 99 PRO A C 1
ATOM 724 O O . PRO A 1 99 ? -11.850 -3.846 3.774 1.00 96.12 99 PRO A O 1
ATOM 727 N N . VAL A 1 100 ? -10.748 -3.374 5.676 1.00 95.50 100 VAL A N 1
ATOM 728 C CA . VAL A 1 100 ? -11.565 -4.265 6.503 1.00 95.50 100 VAL A CA 1
ATOM 729 C C . VAL A 1 100 ? -12.999 -3.709 6.560 1.00 95.50 100 VAL A C 1
ATOM 731 O O . VAL A 1 100 ? -13.180 -2.519 6.828 1.00 95.50 100 VAL A O 1
ATOM 734 N N . PRO A 1 101 ? -14.039 -4.523 6.291 1.00 95.19 101 PRO A N 1
ATOM 735 C CA . PRO A 1 101 ? -15.415 -4.047 6.344 1.00 95.19 101 PRO A CA 1
ATOM 736 C C . PRO A 1 101 ? -15.779 -3.505 7.733 1.00 95.19 101 PRO A C 1
ATOM 738 O O . PRO A 1 101 ? -15.399 -4.106 8.746 1.00 95.19 101 PRO A O 1
ATOM 741 N N . PRO A 1 102 ? -16.560 -2.416 7.813 1.00 92.75 102 PRO A N 1
ATOM 742 C CA . PRO A 1 102 ? -17.001 -1.883 9.094 1.00 92.75 102 PRO A CA 1
ATOM 743 C C . PRO A 1 102 ? -17.830 -2.923 9.858 1.00 92.75 102 PRO A C 1
ATOM 745 O O . PRO A 1 102 ? -18.594 -3.686 9.268 1.00 92.75 102 PRO A O 1
ATOM 748 N N . GLY A 1 103 ? -17.676 -2.957 11.182 1.00 93.88 103 GLY A N 1
ATOM 749 C CA . GLY A 1 103 ? -18.367 -3.924 12.043 1.00 93.88 103 GLY A CA 1
ATOM 750 C C . GLY A 1 103 ? -17.767 -5.335 12.032 1.00 93.88 103 GLY A C 1
ATOM 751 O O . GLY A 1 103 ? -18.311 -6.225 12.687 1.00 93.88 103 GLY A O 1
ATOM 752 N N . THR A 1 104 ? -16.644 -5.555 11.336 1.00 96.94 104 THR A N 1
ATOM 753 C CA . THR A 1 104 ? -15.879 -6.802 11.466 1.00 96.94 104 THR A CA 1
ATOM 754 C C . THR A 1 104 ? -15.398 -6.955 12.910 1.00 96.94 104 THR A C 1
ATOM 756 O O . THR A 1 104 ? -14.839 -6.031 13.495 1.00 96.94 104 THR A O 1
ATOM 759 N N . SER A 1 105 ? -15.622 -8.128 13.505 1.00 97.81 105 SER A N 1
ATOM 760 C CA . SER A 1 105 ? -15.112 -8.440 14.842 1.00 97.81 105 SER A CA 1
ATOM 761 C C . SER A 1 105 ? -13.618 -8.755 14.766 1.00 97.81 105 SER A C 1
ATOM 763 O O . SER A 1 105 ? -13.234 -9.829 14.305 1.00 97.81 105 SER A O 1
ATOM 765 N N . CYS A 1 106 ? -12.788 -7.814 15.212 1.00 97.75 106 CYS A N 1
ATOM 766 C CA . CYS A 1 106 ? -11.329 -7.905 15.187 1.00 97.75 106 CYS A CA 1
ATOM 767 C C . CYS A 1 106 ? -10.769 -8.038 16.607 1.00 97.75 106 CYS A C 1
ATOM 769 O O . CYS A 1 106 ? -11.344 -7.530 17.571 1.00 97.75 106 CYS A O 1
ATOM 771 N N . THR A 1 107 ? -9.650 -8.747 16.758 1.00 97.44 107 THR A N 1
ATOM 772 C CA . THR A 1 107 ? -8.961 -8.824 18.051 1.00 97.44 107 THR A CA 1
ATOM 773 C C . THR A 1 107 ? -8.246 -7.508 18.338 1.00 97.44 107 THR A C 1
ATOM 775 O O . THR A 1 107 ? -7.704 -6.892 17.429 1.00 97.44 107 THR A O 1
ATOM 778 N N . LEU A 1 108 ? -8.158 -7.106 19.608 1.00 96.88 108 LEU A N 1
ATOM 779 C CA . LEU A 1 108 ? -7.456 -5.882 20.031 1.00 96.88 108 LEU A CA 1
ATOM 780 C C . LEU A 1 108 ? -5.923 -6.054 20.090 1.00 96.88 108 LEU 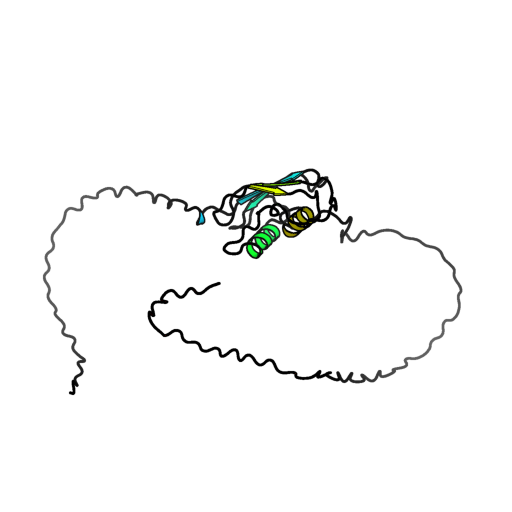A C 1
ATOM 782 O O . LEU A 1 108 ? -5.249 -5.434 20.910 1.00 96.88 108 LEU A O 1
ATOM 786 N N . LEU A 1 109 ? -5.369 -6.955 19.276 1.00 96.75 109 LEU A N 1
ATOM 787 C CA . LEU A 1 109 ? -3.934 -7.200 19.236 1.00 96.75 109 LEU A CA 1
ATOM 788 C C . LEU A 1 109 ? -3.250 -6.083 18.451 1.00 96.75 109 LEU A C 1
ATOM 790 O O . LEU A 1 109 ? -3.440 -5.975 17.246 1.00 96.75 109 LEU A O 1
ATOM 794 N N . TYR A 1 110 ? -2.412 -5.306 19.130 1.00 96.19 110 TYR A N 1
ATOM 795 C CA . TYR A 1 110 ? -1.607 -4.270 18.497 1.00 96.19 110 TYR A CA 1
ATOM 796 C C . TYR A 1 110 ? -0.313 -4.849 17.909 1.00 96.19 110 TYR A C 1
ATOM 798 O O . TYR A 1 110 ? 0.477 -5.477 18.615 1.00 96.19 110 TYR A O 1
ATOM 806 N N . GLY A 1 111 ? -0.086 -4.621 16.616 1.00 95.06 111 GLY A N 1
ATOM 807 C CA . GLY A 1 111 ? 1.016 -5.191 15.836 1.00 95.06 111 GLY A CA 1
ATOM 808 C C . GLY A 1 111 ? 2.185 -4.240 15.584 1.00 95.06 111 GLY A C 1
ATOM 809 O O . GLY A 1 111 ? 3.051 -4.566 14.765 1.00 95.06 111 GLY A O 1
ATOM 810 N N . GLY A 1 112 ? 2.202 -3.081 16.249 1.00 96.12 112 GLY A N 1
ATOM 811 C CA . GLY A 1 112 ? 3.235 -2.050 16.137 1.00 96.12 112 GLY A CA 1
ATOM 812 C C . GLY A 1 112 ? 2.794 -0.802 15.356 1.00 96.12 112 GLY A C 1
ATOM 813 O O . GLY A 1 112 ? 1.690 -0.759 14.818 1.00 96.12 112 GLY A O 1
ATOM 814 N N . PRO A 1 113 ? 3.654 0.232 15.288 1.00 97.19 113 PRO A N 1
ATOM 815 C CA . PRO A 1 113 ? 3.296 1.544 14.740 1.00 97.19 113 PRO A CA 1
ATOM 816 C C . PRO A 1 113 ? 3.384 1.641 13.214 1.00 97.19 113 PRO A C 1
ATOM 818 O O . PRO A 1 113 ? 3.097 2.703 12.663 1.00 97.19 113 PRO A O 1
ATOM 821 N N . ALA A 1 114 ? 3.824 0.579 12.535 1.00 98.06 114 ALA A N 1
ATOM 822 C CA . ALA A 1 114 ? 4.071 0.623 11.103 1.00 98.06 114 ALA A CA 1
ATOM 823 C C . ALA A 1 114 ? 2.788 0.919 10.320 1.00 98.06 114 ALA A C 1
ATOM 825 O O . ALA A 1 114 ? 1.739 0.321 10.561 1.00 98.06 114 ALA A O 1
ATOM 826 N N . THR A 1 115 ? 2.911 1.830 9.360 1.00 98.44 115 THR A N 1
ATOM 827 C CA . THR A 1 115 ? 1.850 2.190 8.420 1.00 98.44 115 THR A CA 1
ATOM 828 C C . THR A 1 115 ? 2.382 2.141 6.996 1.00 98.44 115 THR A C 1
ATOM 830 O O . THR A 1 115 ? 3.580 2.316 6.753 1.00 98.44 115 THR A O 1
ATOM 833 N N . ALA A 1 116 ? 1.489 1.888 6.046 1.00 98.62 116 ALA A N 1
ATOM 834 C CA . ALA A 1 116 ? 1.800 1.960 4.631 1.00 98.62 116 ALA A CA 1
ATOM 835 C C . ALA A 1 116 ? 0.656 2.606 3.856 1.00 98.62 116 ALA A C 1
ATOM 837 O O . ALA A 1 116 ? -0.513 2.452 4.203 1.00 98.62 116 ALA A O 1
ATOM 838 N N . HIS A 1 117 ? 0.997 3.316 2.790 1.00 98.69 117 HIS A N 1
ATOM 839 C CA . HIS A 1 117 ? 0.040 3.907 1.871 1.00 98.69 117 HIS A CA 1
ATOM 840 C C . HIS A 1 117 ? 0.396 3.493 0.449 1.00 98.69 117 HIS A C 1
ATOM 842 O O . HIS A 1 117 ? 1.517 3.725 -0.005 1.00 98.69 117 HIS A O 1
ATOM 848 N N . VAL A 1 118 ? -0.543 2.840 -0.227 1.00 98.62 118 VAL A N 1
ATOM 849 C CA . VAL A 1 118 ? -0.378 2.308 -1.578 1.00 98.62 118 VAL A CA 1
ATOM 850 C C . VAL A 1 118 ? -1.265 3.106 -2.515 1.00 98.62 118 VAL A C 1
ATOM 852 O O . VAL A 1 118 ? -2.478 3.158 -2.326 1.00 98.62 118 VAL A O 1
ATOM 855 N N . THR A 1 119 ? -0.656 3.703 -3.532 1.00 98.38 119 THR A N 1
ATOM 856 C CA . THR A 1 119 ? -1.353 4.502 -4.548 1.00 98.38 119 THR A CA 1
ATOM 857 C C . THR A 1 119 ? -0.957 4.065 -5.946 1.00 98.38 119 THR A C 1
ATOM 859 O O . THR A 1 119 ? 0.135 3.533 -6.134 1.00 98.38 119 THR A O 1
ATOM 862 N N . GLY A 1 120 ? -1.812 4.303 -6.939 1.00 96.62 120 GLY A N 1
ATOM 863 C CA . GLY A 1 120 ? -1.467 4.098 -8.345 1.00 96.62 120 GLY A CA 1
ATOM 864 C C . GLY A 1 120 ? -2.591 3.458 -9.145 1.00 96.62 120 GLY A C 1
ATOM 865 O O . GLY A 1 120 ? -3.758 3.784 -8.945 1.00 96.62 120 GLY A O 1
ATOM 866 N N . THR A 1 121 ? -2.235 2.571 -10.072 1.00 94.94 121 THR A N 1
ATOM 867 C CA . THR A 1 121 ? -3.187 1.833 -10.913 1.00 94.94 121 THR A CA 1
ATOM 868 C C . THR A 1 121 ? -2.868 0.346 -10.876 1.00 94.94 121 THR A C 1
ATOM 870 O O . THR A 1 121 ? -1.705 -0.041 -10.978 1.00 94.94 121 THR A O 1
ATOM 873 N N . TRP A 1 122 ? -3.908 -0.472 -10.728 1.00 94.62 122 TRP A N 1
ATOM 874 C CA . TRP A 1 122 ? -3.822 -1.927 -10.749 1.00 94.62 122 TRP A CA 1
ATOM 875 C C . TRP A 1 122 ? -5.013 -2.529 -11.496 1.00 94.62 122 TRP A C 1
ATOM 877 O O . TRP A 1 122 ? -6.164 -2.234 -11.165 1.00 94.62 122 TRP A O 1
ATOM 887 N N . ALA A 1 123 ? -4.754 -3.376 -12.490 1.00 91.12 123 ALA A N 1
ATOM 888 C CA . ALA A 1 123 ? -5.742 -3.992 -13.371 1.00 91.12 123 ALA A CA 1
ATOM 889 C C . ALA A 1 123 ? -6.749 -2.965 -13.936 1.00 91.12 123 ALA A C 1
ATOM 891 O O . ALA A 1 123 ? -7.964 -3.180 -13.920 1.00 91.12 123 ALA A O 1
ATOM 892 N N . GLY A 1 124 ? -6.239 -1.800 -14.354 1.00 89.94 124 GLY A N 1
ATOM 893 C CA . GLY A 1 124 ? -7.027 -0.678 -14.880 1.00 89.94 124 GLY A CA 1
ATOM 894 C C . GLY A 1 124 ? -7.891 0.069 -13.855 1.00 89.94 124 GLY A C 1
ATOM 895 O O . GLY A 1 124 ? -8.711 0.906 -14.237 1.00 89.94 124 GLY A O 1
ATOM 896 N N . ARG A 1 125 ? -7.734 -0.209 -12.553 1.00 90.88 125 ARG A N 1
ATOM 897 C CA . ARG A 1 125 ? -8.449 0.472 -11.464 1.00 90.88 125 ARG A CA 1
ATOM 898 C C . ARG A 1 125 ? -7.502 1.371 -10.666 1.00 90.88 125 ARG A C 1
ATOM 900 O O . ARG A 1 125 ? -6.397 0.932 -10.345 1.00 90.88 125 ARG A O 1
ATOM 907 N N . PRO A 1 126 ? -7.923 2.593 -10.290 1.00 94.00 126 PRO A N 1
ATOM 908 C CA . PRO A 1 126 ? -7.145 3.413 -9.375 1.00 94.00 126 PRO A CA 1
ATOM 909 C C . PRO A 1 126 ? -7.083 2.744 -7.998 1.00 94.00 126 PRO A C 1
ATOM 911 O O . PRO A 1 126 ? -8.079 2.200 -7.513 1.00 94.00 126 PRO A O 1
ATOM 914 N N . VAL A 1 127 ? -5.912 2.805 -7.378 1.00 96.75 127 VAL A N 1
ATOM 915 C CA . VAL A 1 127 ? -5.654 2.309 -6.028 1.00 96.75 127 VAL A CA 1
ATOM 916 C C . VAL A 1 127 ? -5.310 3.492 -5.138 1.00 96.75 127 VAL A C 1
ATOM 918 O O . VAL A 1 127 ? -4.454 4.306 -5.481 1.00 96.75 127 VAL A O 1
ATOM 921 N N . ASP A 1 128 ? -5.974 3.550 -3.991 1.00 97.38 128 ASP A N 1
ATOM 922 C CA . ASP A 1 128 ? -5.646 4.400 -2.853 1.00 97.38 128 ASP A CA 1
ATOM 923 C C . ASP A 1 128 ? -6.015 3.605 -1.593 1.00 97.38 128 ASP A C 1
ATOM 925 O O . ASP A 1 128 ? -7.193 3.405 -1.285 1.00 97.38 128 ASP A O 1
ATOM 929 N N . ALA A 1 129 ? -5.008 3.030 -0.936 1.00 98.19 129 ALA A N 1
ATOM 930 C CA . ALA A 1 129 ? -5.202 2.131 0.189 1.00 98.19 129 ALA A CA 1
ATOM 931 C C . ALA A 1 129 ? -4.184 2.386 1.296 1.00 98.19 129 ALA A C 1
ATOM 933 O O . ALA A 1 129 ? -2.973 2.281 1.101 1.00 98.19 129 ALA A O 1
ATOM 934 N N . SER A 1 130 ? -4.701 2.636 2.494 1.00 98.25 130 SER A N 1
ATOM 935 C CA . SER A 1 130 ? -3.906 2.738 3.715 1.00 98.25 130 SER A CA 1
ATOM 936 C C . SER A 1 130 ? -3.919 1.419 4.481 1.00 98.25 130 SER A C 1
ATOM 938 O O . SER A 1 130 ? -4.925 0.704 4.497 1.00 98.25 130 SER A O 1
ATOM 940 N N . TYR A 1 131 ? -2.790 1.114 5.108 1.00 98.50 131 TYR A N 1
ATOM 941 C CA . TYR A 1 131 ? -2.559 -0.049 5.952 1.00 98.50 131 TYR A CA 1
ATOM 942 C C . TYR A 1 131 ? -1.972 0.414 7.277 1.00 98.50 131 TYR A C 1
ATOM 944 O O . TYR A 1 131 ? -1.047 1.231 7.307 1.00 98.50 131 TYR A O 1
ATOM 952 N N . ASP A 1 132 ? -2.469 -0.164 8.357 1.00 97.38 132 ASP A N 1
ATOM 953 C CA . ASP A 1 132 ? -1.906 -0.041 9.691 1.00 97.38 132 ASP A CA 1
ATOM 954 C C . ASP A 1 132 ? -1.836 -1.425 10.348 1.00 97.38 132 ASP A C 1
ATOM 956 O O . ASP A 1 132 ? -2.035 -2.457 9.703 1.00 97.38 132 ASP A O 1
ATOM 960 N N . ARG A 1 133 ? -1.445 -1.456 11.619 1.00 97.44 133 ARG A N 1
ATOM 961 C CA . ARG A 1 133 ? -1.330 -2.681 12.417 1.00 97.44 133 ARG A CA 1
ATOM 962 C C . ARG A 1 133 ? -1.976 -2.483 13.791 1.00 97.44 133 ARG A C 1
ATOM 964 O O . ARG A 1 133 ? -1.456 -2.962 14.799 1.00 97.44 133 ARG A O 1
ATOM 971 N N . GLY A 1 134 ? -3.072 -1.723 13.833 1.00 97.31 134 GLY A N 1
ATOM 972 C CA . GLY A 1 134 ? -3.782 -1.334 15.051 1.00 97.31 134 GLY A CA 1
ATOM 973 C C . GLY A 1 134 ? -4.517 -2.483 15.744 1.00 97.31 134 GLY A C 1
ATOM 974 O O . GLY A 1 134 ? -4.613 -2.492 16.971 1.00 97.31 134 GLY A O 1
ATOM 975 N N . ASP A 1 135 ? -4.994 -3.455 14.966 1.00 97.38 135 ASP A N 1
ATOM 976 C CA . ASP A 1 135 ? -5.768 -4.604 15.432 1.00 97.38 135 ASP A CA 1
ATOM 977 C C . ASP A 1 135 ? -5.459 -5.883 14.624 1.00 97.38 135 ASP A C 1
ATOM 979 O O . ASP A 1 135 ? -4.709 -5.869 13.644 1.00 97.38 135 ASP A O 1
ATOM 983 N N . GLY A 1 136 ? -6.044 -7.018 15.021 1.00 97.25 136 GLY A N 1
ATOM 984 C CA . GLY A 1 136 ? -5.785 -8.309 14.378 1.00 97.25 136 GLY A CA 1
ATOM 985 C C . GLY A 1 136 ? -6.233 -8.419 12.917 1.00 97.25 136 GLY A C 1
ATOM 986 O O . GLY A 1 136 ? -5.635 -9.184 12.156 1.00 97.25 136 GLY A O 1
ATOM 987 N N . CYS A 1 137 ? -7.260 -7.677 12.503 1.00 98.06 137 CYS A N 1
ATOM 988 C CA . CYS A 1 137 ? -7.706 -7.670 11.114 1.00 98.06 137 CYS A CA 1
ATOM 989 C C . CYS A 1 137 ? -6.742 -6.875 10.236 1.00 98.06 137 CYS A C 1
ATOM 991 O O . CYS A 1 137 ? -6.390 -7.346 9.150 1.00 98.06 137 CYS A O 1
ATOM 993 N N . GLU A 1 138 ? -6.281 -5.716 10.711 1.00 97.94 138 GLU A N 1
ATOM 994 C CA . GLU A 1 138 ? -5.316 -4.889 9.983 1.00 97.94 138 GLU A CA 1
ATOM 995 C C . GLU A 1 138 ? -3.933 -5.551 9.926 1.00 97.94 138 GLU A C 1
ATOM 997 O O . GLU A 1 138 ? -3.322 -5.589 8.859 1.00 97.94 138 GLU A O 1
ATOM 1002 N N . ILE A 1 139 ? -3.496 -6.239 10.991 1.00 97.75 139 ILE A N 1
ATOM 1003 C CA . ILE A 1 139 ? -2.298 -7.101 10.944 1.00 97.75 139 ILE A CA 1
ATOM 1004 C C . ILE A 1 139 ? -2.445 -8.172 9.856 1.00 97.75 139 ILE A C 1
ATOM 1006 O O . ILE A 1 139 ? -1.575 -8.318 8.999 1.00 97.75 139 ILE A O 1
ATOM 1010 N N . GLY A 1 140 ? -3.568 -8.896 9.834 1.00 96.75 140 GLY A N 1
ATOM 1011 C CA . GLY A 1 140 ? -3.808 -9.923 8.819 1.00 96.75 140 GLY A CA 1
ATOM 1012 C C . GLY A 1 140 ? -3.962 -9.361 7.400 1.00 96.75 140 GLY A C 1
ATOM 1013 O O . GLY A 1 140 ? -3.743 -10.071 6.417 1.00 96.75 140 GLY A O 1
ATOM 1014 N N . ARG A 1 141 ? -4.361 -8.095 7.251 1.00 97.25 141 ARG A N 1
ATOM 1015 C CA . ARG A 1 141 ? -4.418 -7.396 5.961 1.00 97.25 141 ARG A CA 1
ATOM 1016 C C . ARG A 1 141 ? -3.027 -6.959 5.505 1.00 97.25 141 ARG A C 1
ATOM 1018 O O . ARG A 1 141 ? -2.707 -7.183 4.341 1.00 97.25 141 ARG A O 1
ATOM 1025 N N . TRP A 1 142 ? -2.195 -6.455 6.415 1.00 97.94 142 TRP A N 1
ATOM 1026 C CA . TRP A 1 142 ? -0.780 -6.181 6.171 1.00 97.94 142 TRP A CA 1
ATOM 1027 C C . TRP A 1 142 ? -0.037 -7.437 5.713 1.00 97.94 142 TRP A C 1
ATOM 1029 O O . TRP A 1 142 ? 0.623 -7.434 4.678 1.00 97.94 142 TRP A O 1
ATOM 1039 N N . ASP A 1 143 ? -0.173 -8.532 6.460 1.00 96.69 143 ASP A N 1
ATOM 1040 C CA . ASP A 1 143 ? 0.604 -9.751 6.231 1.00 96.69 143 ASP A CA 1
ATOM 1041 C C . ASP A 1 143 ? 0.244 -10.433 4.898 1.00 96.69 143 ASP A C 1
ATOM 1043 O O . ASP A 1 143 ? 1.112 -11.008 4.244 1.00 96.69 143 ASP A O 1
ATOM 1047 N N . ARG A 1 144 ? -1.011 -10.304 4.440 1.00 96.19 144 ARG A N 1
ATOM 1048 C CA . ARG A 1 144 ? -1.449 -10.757 3.104 1.00 96.19 144 ARG A CA 1
ATOM 1049 C C . ARG A 1 144 ? -0.850 -9.951 1.954 1.00 96.19 144 ARG A C 1
ATOM 1051 O O . ARG A 1 144 ? -0.917 -10.419 0.826 1.00 96.19 144 ARG A O 1
ATOM 1058 N N . MET A 1 145 ? -0.307 -8.767 2.232 1.00 97.38 145 MET A N 1
ATOM 1059 C CA . MET A 1 145 ? 0.369 -7.927 1.247 1.00 97.38 145 MET A CA 1
ATOM 1060 C C . MET A 1 145 ? 1.890 -8.102 1.261 1.00 97.38 145 MET A C 1
ATOM 1062 O O . MET A 1 145 ? 2.583 -7.412 0.529 1.00 97.38 145 MET A O 1
ATOM 1066 N N . VAL A 1 146 ? 2.454 -9.022 2.044 1.00 96.81 146 VAL A N 1
ATOM 1067 C CA . VAL A 1 146 ? 3.889 -9.337 1.968 1.00 96.81 146 VAL A CA 1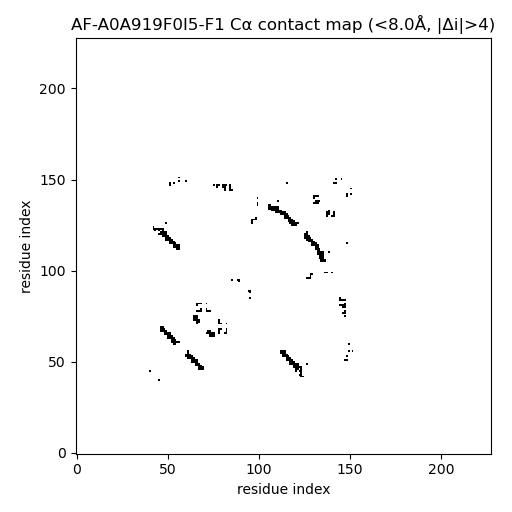
ATOM 1068 C C . VAL A 1 146 ? 4.134 -10.228 0.736 1.00 96.81 146 VAL A C 1
ATOM 1070 O O . VAL A 1 146 ? 3.480 -11.265 0.627 1.00 96.81 146 VAL A O 1
ATOM 1073 N N . PRO A 1 147 ? 5.057 -9.881 -0.188 1.00 97.00 147 PRO A N 1
ATOM 1074 C CA . PRO A 1 147 ? 6.185 -8.963 0.005 1.00 97.00 147 PRO A CA 1
ATOM 1075 C C . PRO A 1 147 ? 6.021 -7.527 -0.525 1.00 97.00 147 PRO A C 1
ATOM 1077 O O . PRO A 1 147 ? 6.982 -6.776 -0.420 1.00 97.00 147 PRO A O 1
ATOM 1080 N N . LEU A 1 148 ? 4.864 -7.110 -1.059 1.00 97.81 148 LEU A N 1
ATOM 1081 C CA . LEU A 1 148 ? 4.626 -5.699 -1.433 1.00 97.81 148 LEU A CA 1
ATOM 1082 C C . LEU A 1 148 ? 4.793 -4.749 -0.233 1.00 97.81 148 LEU A C 1
ATOM 1084 O O . LEU A 1 148 ? 5.279 -3.631 -0.373 1.00 97.81 148 LEU A O 1
ATOM 1088 N N . LEU A 1 149 ? 4.374 -5.192 0.952 1.00 97.94 149 LEU A N 1
ATOM 1089 C CA . LEU A 1 149 ? 4.678 -4.535 2.218 1.00 97.94 149 LEU A CA 1
ATOM 1090 C C . LEU A 1 149 ? 5.831 -5.255 2.921 1.00 97.94 149 LEU A C 1
ATOM 1092 O O . LEU A 1 149 ? 5.978 -6.477 2.794 1.00 97.94 149 LEU A O 1
ATOM 1096 N N . PRO A 1 150 ? 6.641 -4.537 3.717 1.00 96.75 150 PRO A N 1
ATOM 1097 C CA . PRO A 1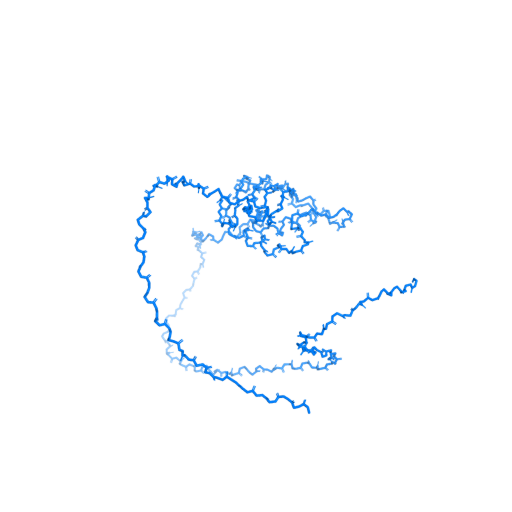 150 ? 7.735 -5.168 4.420 1.00 96.75 150 PRO A CA 1
ATOM 1098 C C . PRO A 1 150 ? 7.212 -6.120 5.491 1.00 96.75 150 PRO A C 1
ATOM 1100 O O . PRO A 1 150 ? 6.245 -5.851 6.211 1.00 96.75 150 PRO A O 1
ATOM 1103 N N . ARG A 1 151 ? 7.916 -7.240 5.638 1.00 94.44 151 ARG A N 1
ATOM 1104 C CA . ARG A 1 151 ? 7.682 -8.176 6.733 1.00 94.44 151 ARG A CA 1
ATOM 1105 C C . ARG A 1 151 ? 8.074 -7.531 8.065 1.00 94.44 151 ARG A C 1
ATOM 1107 O O . ARG A 1 151 ? 9.189 -7.024 8.215 1.00 94.44 151 ARG A O 1
ATOM 1114 N N . MET A 1 152 ? 7.167 -7.596 9.035 1.00 91.75 152 MET A N 1
ATOM 1115 C CA . MET A 1 152 ? 7.335 -7.028 10.373 1.00 91.75 152 MET A CA 1
ATOM 1116 C C . MET A 1 152 ? 7.710 -8.131 11.371 1.00 91.75 152 MET A C 1
ATOM 1118 O O . MET A 1 152 ? 6.846 -8.887 11.801 1.00 91.75 152 MET A O 1
ATOM 1122 N N . GLY A 1 153 ? 8.997 -8.228 11.727 1.00 73.25 153 GLY A N 1
ATOM 1123 C CA . GLY A 1 153 ? 9.533 -9.277 12.614 1.00 73.25 153 GLY A CA 1
ATOM 1124 C C . GLY A 1 153 ? 9.474 -10.700 12.013 1.00 73.25 153 GLY A C 1
ATOM 1125 O O . GLY A 1 153 ? 8.706 -10.978 11.098 1.00 73.25 153 GLY A O 1
ATOM 1126 N N . GLY A 1 154 ? 10.278 -11.668 12.453 1.00 47.31 154 GLY A N 1
ATOM 1127 C CA . GLY A 1 154 ? 11.229 -11.662 13.563 1.00 47.31 154 GLY A CA 1
ATOM 1128 C C . GLY A 1 154 ? 12.602 -11.079 13.228 1.00 47.31 154 GLY A C 1
ATOM 1129 O O . GLY A 1 154 ? 13.002 -10.962 12.072 1.00 47.31 154 GLY A O 1
ATOM 1130 N N . SER A 1 155 ? 13.310 -10.670 14.274 1.00 47.03 155 SER A N 1
ATOM 1131 C CA . SER A 1 155 ? 14.764 -10.569 14.252 1.00 47.03 155 SER A CA 1
ATOM 1132 C C . SER A 1 155 ? 15.347 -11.891 13.745 1.00 47.03 155 SER A C 1
ATOM 1134 O O . SER A 1 155 ? 15.080 -12.933 14.334 1.00 47.03 155 SER A O 1
ATOM 1136 N N . GLU A 1 156 ? 16.129 -11.810 12.671 1.00 44.25 156 GLU A N 1
ATOM 1137 C CA . GLU A 1 156 ? 17.109 -12.823 12.267 1.00 44.25 156 GLU A CA 1
ATOM 1138 C C . GLU A 1 156 ? 16.552 -14.184 11.814 1.00 44.25 156 GLU A C 1
ATOM 1140 O O . GLU A 1 156 ? 16.713 -15.204 12.468 1.00 44.25 156 GLU A O 1
ATOM 1145 N N . GLU A 1 157 ? 16.069 -14.232 10.574 1.00 41.31 157 GLU A N 1
ATOM 1146 C CA . GLU A 1 157 ? 16.548 -15.284 9.667 1.00 41.31 157 GLU A CA 1
ATOM 1147 C C . GLU A 1 157 ? 17.545 -14.631 8.707 1.00 41.31 157 GLU A C 1
ATOM 1149 O O . GLU A 1 157 ? 17.378 -14.538 7.495 1.00 41.31 157 GLU A O 1
ATOM 1154 N N . GLY A 1 158 ? 18.583 -14.062 9.320 1.00 40.03 158 GLY A N 1
ATOM 1155 C CA . GLY A 1 158 ? 19.853 -13.913 8.652 1.00 40.03 158 GLY A CA 1
ATOM 1156 C C . GLY A 1 158 ? 20.470 -15.300 8.568 1.00 40.03 158 GLY A C 1
ATOM 1157 O O . GLY A 1 158 ? 21.218 -15.689 9.456 1.00 40.03 158 GLY A O 1
ATOM 1158 N N . GLU A 1 159 ? 20.225 -16.018 7.472 1.00 44.25 159 GLU A N 1
ATOM 1159 C CA . GLU A 1 159 ? 21.183 -17.004 6.956 1.00 44.25 159 GLU A CA 1
ATOM 1160 C C . GLU A 1 159 ? 22.388 -16.225 6.391 1.00 44.25 159 GLU A C 1
ATOM 1162 O O . GLU A 1 159 ? 22.673 -16.177 5.197 1.00 44.25 159 GLU A O 1
ATOM 1167 N N . GLY A 1 160 ? 23.062 -15.512 7.289 1.00 38.84 160 GLY A N 1
ATOM 1168 C CA . GLY A 1 160 ? 24.399 -14.993 7.125 1.00 38.84 160 GLY A CA 1
ATOM 1169 C C . GLY A 1 160 ? 25.276 -15.869 7.992 1.00 38.84 160 GLY A C 1
ATOM 1170 O O . GLY A 1 160 ? 25.370 -15.646 9.194 1.00 38.84 160 GLY A O 1
ATOM 1171 N N . ALA A 1 161 ? 25.884 -16.885 7.382 1.00 51.31 161 ALA A N 1
ATOM 1172 C CA . ALA A 1 161 ? 26.893 -17.735 7.991 1.00 51.31 161 ALA A CA 1
ATOM 1173 C C . ALA A 1 161 ? 28.052 -16.876 8.536 1.00 51.31 161 ALA A C 1
ATOM 1175 O O . ALA A 1 161 ? 29.038 -16.587 7.854 1.00 51.31 161 ALA A O 1
ATOM 1176 N N . GLY A 1 162 ? 27.902 -16.445 9.787 1.00 40.09 162 GLY A N 1
ATOM 1177 C CA . GLY A 1 162 ? 28.896 -15.753 10.583 1.00 40.09 162 GLY A CA 1
ATOM 1178 C C . GLY A 1 162 ? 29.903 -16.756 11.115 1.00 40.09 162 GLY A C 1
ATOM 1179 O O . GLY A 1 162 ? 29.664 -17.471 12.083 1.00 40.09 162 GLY A O 1
ATOM 1180 N N . ARG A 1 163 ? 31.055 -16.798 10.456 1.00 54.09 163 ARG A N 1
ATOM 1181 C CA . ARG A 1 163 ? 32.290 -17.375 10.979 1.00 54.09 163 ARG A CA 1
ATOM 1182 C C . ARG A 1 163 ? 32.660 -16.680 12.296 1.00 54.09 163 ARG A C 1
ATOM 1184 O O . ARG A 1 163 ? 32.811 -15.462 12.297 1.00 54.09 163 ARG A O 1
ATOM 1191 N N . GLY A 1 164 ? 32.962 -17.450 13.342 1.00 43.72 164 GLY A N 1
ATOM 1192 C CA . GLY A 1 164 ? 33.967 -17.036 14.327 1.00 43.72 164 GLY A CA 1
ATOM 1193 C C . GLY A 1 164 ? 33.732 -17.433 15.786 1.00 43.72 164 GLY A C 1
ATOM 1194 O O . GLY A 1 164 ? 32.702 -17.121 16.360 1.00 43.72 164 GLY A O 1
ATOM 1195 N N . ALA A 1 165 ? 34.803 -17.986 16.370 1.00 47.50 165 ALA A N 1
ATOM 1196 C CA . ALA A 1 165 ? 35.087 -18.240 17.788 1.00 47.50 165 ALA A CA 1
ATOM 1197 C C . ALA A 1 165 ? 34.364 -19.454 18.413 1.00 47.50 165 ALA A C 1
ATOM 1199 O O . ALA A 1 165 ? 33.150 -19.524 18.475 1.00 47.50 165 ALA A O 1
ATOM 1200 N N . GLY A 1 166 ? 35.051 -20.493 18.891 1.00 46.00 166 GLY A N 1
ATOM 1201 C CA . GLY A 1 166 ? 36.336 -20.472 19.585 1.00 46.00 166 GLY A CA 1
ATOM 1202 C C . GLY A 1 166 ? 36.083 -20.432 21.088 1.00 46.00 166 GLY A C 1
ATOM 1203 O O . GLY A 1 166 ? 36.118 -19.366 21.685 1.00 46.00 166 GLY A O 1
ATOM 1204 N N . GLN A 1 167 ? 35.836 -21.599 21.683 1.00 50.81 167 GLN A N 1
ATOM 1205 C CA . GLN A 1 167 ? 35.938 -21.837 23.121 1.00 50.81 167 GLN A CA 1
ATOM 1206 C C . GLN A 1 167 ? 36.670 -23.164 23.306 1.00 50.81 167 GLN A C 1
ATOM 1208 O O . GLN A 1 167 ? 36.202 -24.221 22.887 1.00 50.81 167 GLN A O 1
ATOM 1213 N N . GLY A 1 168 ? 37.883 -23.056 23.841 1.00 41.91 168 GLY A N 1
ATOM 1214 C CA . GLY A 1 168 ? 38.708 -24.183 24.233 1.00 41.91 168 GLY A CA 1
ATOM 1215 C C . GLY A 1 168 ? 38.461 -24.597 25.680 1.00 41.91 168 GLY A C 1
ATOM 1216 O O . GLY A 1 168 ? 37.899 -23.845 26.471 1.00 41.91 168 GLY A O 1
ATOM 1217 N N . GLY A 1 169 ? 38.999 -25.771 26.009 1.00 42.50 169 GLY A N 1
ATOM 1218 C CA . GLY A 1 169 ? 39.368 -26.157 27.369 1.00 42.50 169 GLY A CA 1
ATOM 1219 C C . GLY A 1 169 ? 38.432 -27.165 28.026 1.00 42.50 169 GLY A C 1
ATOM 1220 O O . GLY A 1 169 ? 37.362 -26.803 28.497 1.00 42.50 169 GLY A O 1
ATOM 1221 N N . GLY A 1 170 ? 38.883 -28.419 28.141 1.00 38.72 170 GLY A N 1
ATOM 1222 C CA . GLY A 1 170 ? 38.217 -29.389 29.008 1.00 38.72 170 GLY A CA 1
ATOM 1223 C C . GLY A 1 170 ? 38.706 -30.831 28.912 1.00 38.72 170 GLY A C 1
ATOM 1224 O O . GLY A 1 170 ? 38.033 -31.658 28.319 1.00 38.72 170 GLY A O 1
ATOM 1225 N N . SER A 1 171 ? 39.819 -31.109 29.596 1.00 49.31 171 SER A N 1
ATOM 1226 C CA . SER A 1 171 ? 40.215 -32.403 30.181 1.00 49.31 171 SER A CA 1
ATOM 1227 C C . SER A 1 171 ? 40.584 -33.581 29.279 1.00 49.31 171 SER A C 1
ATOM 1229 O O . SER A 1 171 ? 39.761 -34.245 28.658 1.00 49.31 171 SER A O 1
ATOM 1231 N N 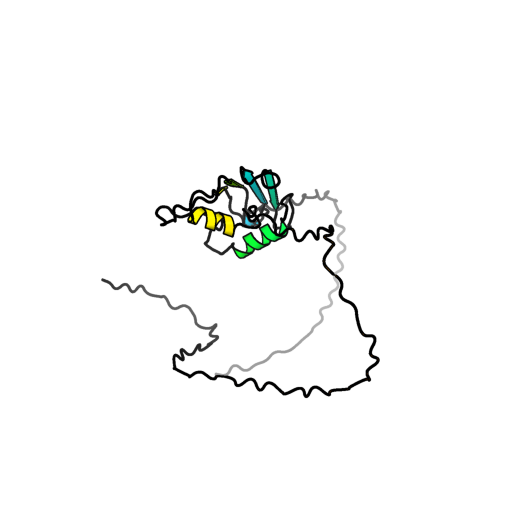. GLY A 1 172 ? 41.871 -33.921 29.356 1.00 42.44 172 GLY A N 1
ATOM 1232 C CA . GLY A 1 172 ? 42.392 -35.208 28.938 1.00 42.44 172 GLY A CA 1
ATOM 1233 C C . GLY A 1 172 ? 42.020 -36.354 29.883 1.00 42.44 172 GLY A C 1
ATOM 1234 O O . GLY A 1 172 ? 41.837 -36.192 31.088 1.00 42.44 172 GLY A O 1
ATOM 1235 N N . SER A 1 173 ? 42.003 -37.548 29.307 1.00 50.06 173 SER A N 1
ATOM 1236 C CA . SER A 1 173 ? 42.511 -38.776 29.913 1.00 50.06 173 SER A CA 1
ATOM 1237 C C . SER A 1 173 ? 42.919 -39.693 28.769 1.00 50.06 173 SER A C 1
ATOM 1239 O O . SER A 1 173 ? 42.131 -39.972 27.869 1.00 50.06 173 SER A O 1
ATOM 1241 N N . GLY A 1 174 ? 44.197 -40.064 28.758 1.00 42.44 174 GLY A N 1
ATOM 1242 C CA . GLY A 1 174 ? 44.755 -40.984 27.781 1.00 42.44 174 GLY A CA 1
ATOM 1243 C C . GLY A 1 174 ? 44.362 -42.431 28.060 1.00 42.44 174 GLY A C 1
ATOM 1244 O O . GLY A 1 174 ? 44.051 -42.783 29.192 1.00 42.44 174 GLY A O 1
ATOM 1245 N N . ALA A 1 175 ? 44.420 -43.254 27.015 1.00 43.81 175 ALA A N 1
ATOM 1246 C CA . ALA A 1 175 ? 45.125 -44.540 26.962 1.00 43.81 175 ALA A CA 1
ATOM 1247 C C . ALA A 1 175 ? 44.597 -45.379 25.789 1.00 43.81 175 ALA A C 1
ATOM 1249 O O . ALA A 1 175 ? 43.392 -45.501 25.595 1.00 43.81 175 ALA A O 1
ATOM 1250 N N . GLY A 1 176 ? 45.519 -46.032 25.079 1.00 38.22 176 GLY A N 1
ATOM 1251 C CA . GLY A 1 176 ? 45.230 -47.292 24.395 1.00 38.22 176 GLY A CA 1
ATOM 1252 C C . GLY A 1 176 ? 45.198 -47.236 22.874 1.00 38.22 176 GLY A C 1
ATOM 1253 O O . GLY A 1 176 ? 44.135 -47.258 22.265 1.00 38.22 176 GLY A O 1
ATOM 1254 N N . ALA A 1 177 ? 46.379 -47.277 22.256 1.00 43.53 177 ALA A N 1
ATOM 1255 C CA . ALA A 1 177 ? 46.524 -47.814 20.911 1.00 43.53 177 ALA A CA 1
ATOM 1256 C C . ALA A 1 177 ? 46.205 -49.319 20.944 1.00 43.53 177 ALA A C 1
ATOM 1258 O O . ALA A 1 177 ? 46.905 -50.094 21.594 1.00 43.53 177 ALA A O 1
ATOM 1259 N N . GLY A 1 178 ? 45.143 -49.719 20.249 1.00 42.19 178 GLY A N 1
ATOM 1260 C CA . GLY A 1 178 ? 44.785 -51.111 20.009 1.00 42.19 178 GLY A CA 1
ATOM 1261 C C . GLY A 1 178 ? 44.450 -51.290 18.537 1.00 42.19 178 GLY A C 1
ATOM 1262 O O . GLY A 1 178 ? 43.369 -50.916 18.092 1.00 42.19 178 GLY A O 1
ATOM 1263 N N . ALA A 1 179 ? 45.397 -51.836 17.777 1.00 48.88 179 ALA A N 1
ATOM 1264 C CA . ALA A 1 179 ? 45.147 -52.346 16.439 1.00 48.88 179 ALA A CA 1
ATOM 1265 C C . ALA A 1 179 ? 44.156 -53.518 16.537 1.00 48.88 179 ALA A C 1
ATOM 1267 O O . ALA A 1 179 ? 44.405 -54.484 17.255 1.00 48.88 179 ALA A O 1
ATOM 1268 N N . GLY A 1 180 ? 43.032 -53.425 15.828 1.00 41.22 180 GLY A N 1
ATOM 1269 C CA . GLY A 1 180 ? 41.959 -54.412 15.894 1.00 41.22 180 GLY A CA 1
ATOM 1270 C C . GLY A 1 180 ? 41.125 -54.423 14.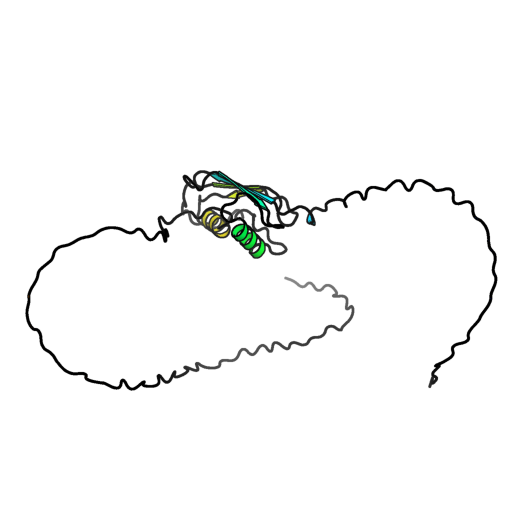621 1.00 41.22 180 GLY A C 1
ATOM 1271 O O . GLY A 1 180 ? 40.094 -53.776 14.553 1.00 41.22 180 GLY A O 1
ATOM 1272 N N . VAL A 1 181 ? 41.645 -55.146 13.628 1.00 50.50 181 VAL A N 1
ATOM 1273 C CA . VAL A 1 181 ? 40.961 -55.956 12.603 1.00 50.50 181 VAL A CA 1
ATOM 1274 C C . VAL A 1 181 ? 39.654 -55.454 11.956 1.00 50.50 181 VAL A C 1
ATOM 1276 O O . VAL A 1 181 ? 38.626 -55.230 12.586 1.00 50.50 181 VAL A O 1
ATOM 1279 N N . CYS A 1 182 ? 39.686 -55.430 10.619 1.00 42.94 182 CYS A N 1
ATOM 1280 C CA . CYS A 1 182 ? 38.526 -55.355 9.734 1.00 42.94 182 CYS A CA 1
ATOM 1281 C C . CYS A 1 182 ? 37.473 -56.419 10.088 1.00 42.94 182 CYS A C 1
ATOM 1283 O O . CYS A 1 182 ? 37.685 -57.609 9.861 1.00 42.94 182 CYS A O 1
ATOM 1285 N N . GLY A 1 183 ? 36.317 -55.974 10.582 1.00 40.41 183 GLY A N 1
ATOM 1286 C CA . GLY A 1 183 ? 35.114 -56.783 10.747 1.00 40.41 183 GLY A CA 1
ATOM 1287 C C . GLY A 1 183 ? 34.018 -56.300 9.806 1.00 40.41 183 GLY A C 1
ATOM 1288 O O . GLY A 1 183 ? 33.272 -55.380 10.130 1.00 40.41 183 GLY A O 1
ATOM 1289 N N . ALA A 1 184 ? 33.921 -56.926 8.634 1.00 54.12 184 ALA A N 1
ATOM 1290 C CA . ALA A 1 184 ? 32.777 -56.796 7.746 1.00 54.12 184 ALA A CA 1
ATOM 1291 C C . ALA A 1 184 ? 31.534 -57.390 8.427 1.00 54.12 184 ALA A C 1
ATOM 1293 O O . ALA A 1 184 ? 31.420 -58.605 8.574 1.00 54.12 184 ALA A O 1
ATOM 1294 N N . LEU A 1 185 ? 30.589 -56.540 8.829 1.00 54.06 185 LEU A N 1
ATOM 1295 C CA . LEU A 1 185 ? 29.246 -56.968 9.210 1.00 54.06 185 LEU A CA 1
ATOM 1296 C C . LEU A 1 185 ? 28.268 -56.501 8.138 1.00 54.06 185 LEU A C 1
ATOM 1298 O O . LEU A 1 185 ? 27.896 -55.333 8.054 1.00 54.06 185 LEU A O 1
ATOM 1302 N N . GLY A 1 186 ? 27.877 -57.463 7.300 1.00 50.97 186 GLY A N 1
ATOM 1303 C CA . GLY A 1 186 ? 26.782 -57.336 6.354 1.00 50.97 186 GLY A CA 1
ATOM 1304 C C . GLY A 1 186 ? 25.486 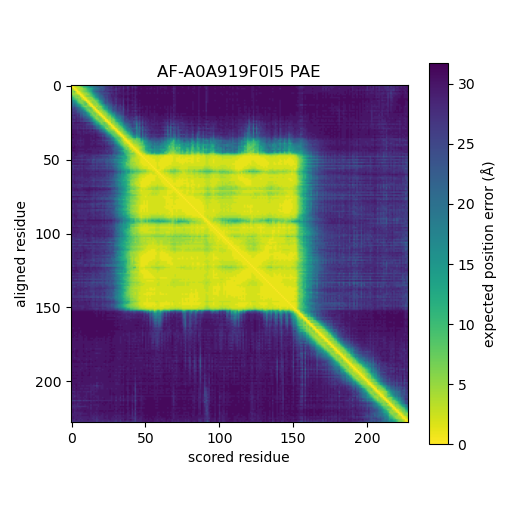-56.992 7.082 1.00 50.97 186 GLY A C 1
ATOM 1305 O O . GLY A 1 186 ? 24.847 -57.848 7.696 1.00 50.97 186 GLY A O 1
ATOM 1306 N N . GLY A 1 187 ? 25.098 -55.722 6.988 1.00 42.59 187 GLY A N 1
ATOM 1307 C CA . GLY A 1 187 ? 23.782 -55.239 7.373 1.00 42.59 187 GLY A CA 1
ATOM 1308 C C . GLY A 1 187 ? 22.746 -55.722 6.367 1.00 42.59 187 GLY A C 1
ATOM 1309 O O . GLY A 1 187 ? 22.698 -55.263 5.227 1.00 42.59 187 GLY A O 1
ATOM 1310 N N . ARG A 1 188 ? 21.915 -56.673 6.793 1.00 56.25 188 ARG A N 1
ATOM 1311 C CA . ARG A 1 188 ? 20.737 -57.126 6.054 1.00 56.25 188 ARG A CA 1
ATOM 1312 C C . ARG A 1 188 ? 19.768 -55.949 5.919 1.00 56.25 188 ARG A C 1
ATOM 1314 O O . ARG A 1 188 ? 19.192 -55.506 6.909 1.00 56.25 188 ARG A O 1
ATOM 1321 N N . ILE A 1 189 ? 19.565 -55.474 4.69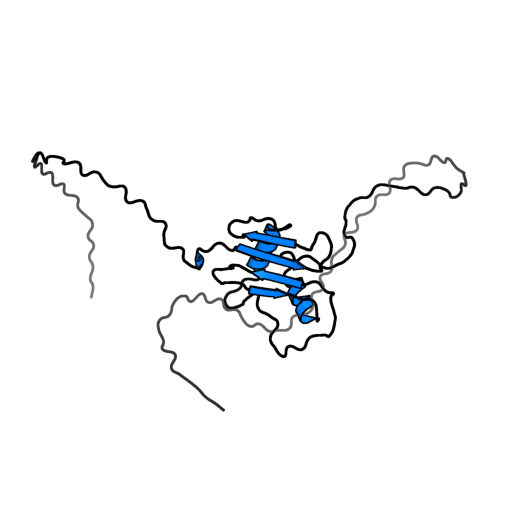6 1.00 54.81 189 ILE A N 1
ATOM 1322 C CA . ILE A 1 189 ? 18.443 -54.604 4.332 1.00 54.81 189 ILE A CA 1
ATOM 1323 C C . ILE A 1 189 ? 17.133 -55.384 4.508 1.00 54.81 189 ILE A C 1
ATOM 1325 O O . ILE A 1 189 ? 16.681 -56.109 3.625 1.00 54.81 189 ILE A O 1
ATOM 1329 N N . GLY A 1 190 ? 16.539 -55.276 5.695 1.00 46.84 190 GLY A N 1
ATOM 1330 C CA . GLY A 1 190 ? 15.177 -55.724 5.953 1.00 46.84 190 GLY A CA 1
ATOM 1331 C C . GLY A 1 190 ? 14.197 -54.811 5.223 1.00 46.84 190 GLY A C 1
ATOM 1332 O O . GLY A 1 190 ? 14.093 -53.627 5.531 1.00 46.84 190 GLY A O 1
ATOM 1333 N N . SER A 1 191 ? 13.487 -55.355 4.239 1.00 49.22 191 SER A N 1
ATOM 1334 C CA . SER A 1 191 ? 12.427 -54.658 3.515 1.00 49.22 191 SER A CA 1
ATOM 1335 C C . SER A 1 191 ? 11.320 -54.220 4.481 1.00 49.22 191 SER A C 1
ATOM 1337 O O . SER A 1 191 ? 10.597 -55.049 5.036 1.00 49.22 191 SER A O 1
ATOM 1339 N N . VAL A 1 192 ? 11.150 -52.910 4.667 1.00 52.81 192 VAL A N 1
ATOM 1340 C CA . VAL A 1 192 ? 9.984 -52.353 5.361 1.00 52.81 192 VAL A CA 1
ATOM 1341 C C . VAL A 1 192 ? 8.765 -52.534 4.457 1.00 52.81 192 VAL A C 1
ATOM 1343 O O . VAL A 1 192 ? 8.576 -51.830 3.467 1.00 52.81 192 VAL A O 1
ATOM 1346 N N . LYS A 1 193 ? 7.926 -53.517 4.795 1.00 57.97 193 LYS A N 1
ATOM 1347 C CA . LYS A 1 193 ? 6.617 -53.721 4.173 1.00 57.97 193 LYS A CA 1
ATOM 1348 C C . LYS A 1 193 ? 5.651 -52.661 4.697 1.00 57.97 193 LYS A C 1
ATOM 1350 O O . LYS A 1 193 ? 5.104 -52.800 5.789 1.00 57.97 193 LYS A O 1
ATOM 1355 N N . VAL A 1 194 ? 5.430 -51.614 3.905 1.00 49.66 194 VAL A N 1
ATOM 1356 C CA . VAL A 1 194 ? 4.350 -50.642 4.117 1.00 49.66 194 VAL A CA 1
ATOM 1357 C C . VAL A 1 194 ? 3.017 -51.396 4.072 1.00 49.66 194 VAL A C 1
ATOM 1359 O O . VAL A 1 194 ? 2.534 -51.782 3.008 1.00 49.66 194 VAL A O 1
ATOM 1362 N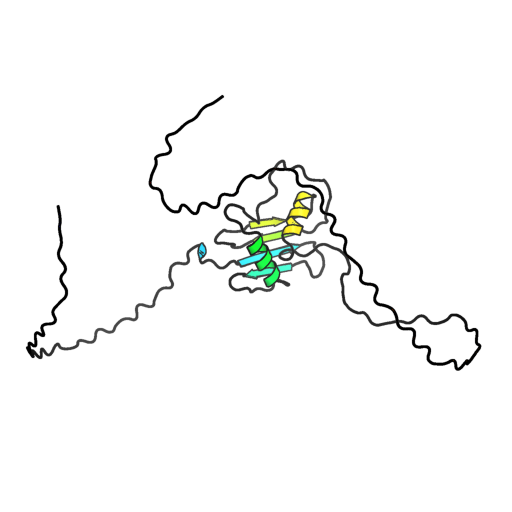 N . ARG A 1 195 ? 2.419 -51.658 5.242 1.00 54.78 195 ARG A N 1
ATOM 1363 C CA . ARG A 1 195 ? 1.011 -52.065 5.332 1.00 54.78 195 ARG A CA 1
ATOM 1364 C C . ARG A 1 195 ? 0.158 -50.833 5.065 1.00 54.78 195 ARG A C 1
ATOM 1366 O O . ARG A 1 195 ? 0.008 -49.978 5.934 1.00 54.78 195 ARG A O 1
ATOM 1373 N N . GLY A 1 196 ? -0.412 -50.774 3.865 1.00 44.56 196 GLY A N 1
ATOM 1374 C CA . GLY A 1 196 ? -1.502 -49.864 3.546 1.00 44.56 196 GLY A CA 1
ATOM 1375 C C . GLY A 1 196 ? -2.658 -50.081 4.519 1.00 44.56 196 GLY A C 1
ATOM 1376 O O . GLY A 1 196 ? -3.244 -51.161 4.582 1.00 44.56 196 GLY A O 1
ATOM 1377 N N . ARG A 1 197 ? -2.973 -49.054 5.309 1.00 49.72 197 ARG A N 1
ATOM 1378 C CA . ARG A 1 197 ? -4.203 -48.996 6.096 1.00 49.72 197 ARG A CA 1
ATOM 1379 C C . ARG A 1 197 ? -5.307 -48.486 5.175 1.00 49.72 197 ARG A C 1
ATOM 1381 O O . ARG A 1 197 ? -5.539 -47.288 5.075 1.00 49.72 197 ARG A O 1
ATOM 1388 N N . THR A 1 198 ? -5.996 -49.412 4.520 1.00 49.47 198 THR A N 1
ATOM 1389 C CA . THR A 1 198 ? -7.310 -49.165 3.925 1.00 49.47 198 THR A CA 1
ATOM 1390 C C . THR A 1 198 ? -8.310 -48.942 5.057 1.00 49.47 198 THR A C 1
ATOM 1392 O O . THR A 1 198 ? -8.752 -49.894 5.702 1.00 49.47 198 THR A O 1
ATOM 1395 N N . ARG A 1 199 ? -8.658 -47.683 5.342 1.00 53.88 199 ARG A N 1
ATOM 1396 C CA . ARG A 1 199 ? -9.889 -47.378 6.077 1.00 53.88 199 ARG A CA 1
ATOM 1397 C C . ARG A 1 199 ? -11.010 -47.164 5.070 1.00 53.88 199 ARG A C 1
ATOM 1399 O O . ARG A 1 199 ? -11.031 -46.160 4.376 1.00 53.88 199 ARG A O 1
ATOM 1406 N N . GLY A 1 200 ? -11.888 -48.163 5.031 1.00 40.06 200 GLY A N 1
ATOM 1407 C CA . GLY A 1 200 ? -13.335 -47.996 5.144 1.00 40.06 200 GLY A CA 1
ATOM 1408 C C . GLY A 1 200 ? -14.003 -47.055 4.156 1.00 40.06 200 GLY A C 1
ATOM 1409 O O . GLY A 1 200 ? -14.085 -45.855 4.392 1.00 40.06 200 GLY A O 1
ATOM 1410 N N . ALA A 1 201 ? -14.574 -47.661 3.120 1.00 45.75 201 ALA A N 1
ATOM 1411 C CA . ALA A 1 201 ? -15.648 -47.101 2.324 1.00 45.75 201 ALA A CA 1
ATOM 1412 C C . ALA A 1 201 ? -16.877 -46.763 3.193 1.00 45.75 201 ALA A C 1
ATOM 1414 O O . ALA A 1 201 ? -17.314 -47.571 4.012 1.00 45.75 201 ALA A O 1
ATOM 1415 N N . GLY A 1 202 ? -17.448 -45.586 2.948 1.00 37.56 202 GLY A N 1
ATOM 1416 C CA . GLY A 1 202 ? -18.806 -45.180 3.302 1.00 37.56 202 GLY A CA 1
ATOM 1417 C C . GLY A 1 202 ? -19.317 -44.246 2.191 1.00 37.56 202 GLY A C 1
ATOM 1418 O O . GLY A 1 202 ? -18.522 -43.442 1.697 1.00 37.56 202 GLY A O 1
ATOM 1419 N N . PRO A 1 203 ? -20.567 -44.384 1.713 1.00 50.62 203 PRO A N 1
ATOM 1420 C CA . PRO A 1 203 ? -20.948 -43.965 0.369 1.00 50.62 203 PRO A CA 1
ATOM 1421 C C . PRO A 1 203 ? -21.565 -42.563 0.350 1.00 50.62 203 PRO A C 1
ATOM 1423 O O . PRO A 1 203 ? -22.647 -42.357 0.879 1.00 50.62 203 PRO A O 1
ATOM 1426 N N . CYS A 1 204 ? -20.928 -41.632 -0.357 1.00 41.16 204 CYS A N 1
ATOM 1427 C CA . CYS A 1 204 ? -21.601 -40.485 -0.971 1.00 41.16 204 CYS A CA 1
ATOM 1428 C C . CYS A 1 204 ? -21.080 -40.363 -2.404 1.00 41.16 204 CYS A C 1
ATOM 1430 O O . CYS A 1 204 ? -20.318 -39.464 -2.751 1.00 41.16 204 CYS A O 1
ATOM 1432 N N . ALA A 1 205 ? -21.453 -41.338 -3.232 1.00 40.81 205 ALA A N 1
ATOM 1433 C CA . ALA A 1 205 ? -21.314 -41.243 -4.673 1.00 40.81 205 ALA A CA 1
ATOM 1434 C C . ALA A 1 205 ? -22.358 -40.244 -5.191 1.00 40.81 205 ALA A C 1
ATOM 1436 O O . ALA A 1 205 ? -23.435 -40.628 -5.636 1.00 40.81 205 ALA A O 1
ATOM 1437 N N . HIS A 1 206 ? -22.040 -38.951 -5.141 1.00 44.12 206 HIS A N 1
ATOM 1438 C CA . HIS A 1 206 ? -22.581 -38.044 -6.141 1.00 44.12 206 HIS A CA 1
ATOM 1439 C C . HIS A 1 206 ? -21.722 -38.213 -7.383 1.00 44.12 206 HIS A C 1
ATOM 1441 O O . HIS A 1 206 ? -20.588 -37.744 -7.463 1.00 44.12 206 HIS A O 1
ATOM 1447 N N . ALA A 1 207 ? -22.273 -38.980 -8.318 1.00 42.62 207 ALA A N 1
ATOM 1448 C CA . ALA A 1 207 ? -21.794 -39.087 -9.674 1.00 42.62 207 ALA A CA 1
ATOM 1449 C C . ALA A 1 207 ? -21.599 -37.678 -10.253 1.00 42.62 207 ALA A C 1
ATOM 1451 O O . ALA A 1 207 ? -22.564 -36.989 -10.581 1.00 42.62 207 ALA A O 1
ATOM 1452 N N . PHE A 1 208 ? -20.343 -37.258 -10.401 1.00 37.34 208 PHE A N 1
ATOM 1453 C CA . PHE A 1 208 ? -19.981 -36.258 -11.394 1.00 37.34 208 PHE A CA 1
ATOM 1454 C C . PHE A 1 208 ? -20.101 -36.940 -12.758 1.00 37.34 208 PHE A C 1
ATOM 1456 O O . PHE A 1 208 ? -19.143 -37.485 -13.303 1.00 37.34 208 PHE A O 1
ATOM 1463 N N . ALA A 1 209 ? -21.321 -36.960 -13.289 1.00 39.91 209 ALA A N 1
ATOM 1464 C CA . ALA A 1 209 ? -21.527 -37.153 -14.708 1.00 39.91 209 ALA A CA 1
ATOM 1465 C C . ALA A 1 209 ? -20.981 -35.901 -15.407 1.00 39.91 209 ALA A C 1
ATOM 1467 O O . ALA A 1 209 ? -21.662 -34.882 -15.513 1.00 39.91 209 ALA A O 1
ATOM 1468 N N . VAL A 1 210 ? -19.729 -35.973 -15.864 1.00 46.25 210 VAL A N 1
ATOM 1469 C CA . VAL A 1 210 ? -19.237 -35.121 -16.949 1.00 46.25 210 VAL A CA 1
ATOM 1470 C C . VAL A 1 210 ? -20.048 -35.510 -18.181 1.00 46.25 210 VAL A C 1
ATOM 1472 O O . VAL A 1 210 ? -19.702 -36.422 -18.923 1.00 46.25 210 VAL A O 1
ATOM 1475 N N . THR A 1 211 ? -21.190 -34.851 -18.352 1.00 44.91 211 THR A N 1
ATOM 1476 C CA . THR A 1 211 ? -21.833 -34.737 -19.654 1.00 44.91 211 THR A CA 1
ATOM 1477 C C . THR A 1 211 ? -21.354 -33.417 -20.229 1.00 44.91 211 THR A C 1
ATOM 1479 O O . THR A 1 211 ? -21.787 -32.329 -19.867 1.00 44.91 211 THR A O 1
ATOM 1482 N N . SER A 1 212 ? -20.352 -33.517 -21.090 1.00 48.56 212 SER A N 1
ATOM 1483 C CA . SER A 1 212 ? -20.056 -32.501 -22.084 1.00 48.56 212 SER A CA 1
ATOM 1484 C C . SER A 1 212 ? -21.270 -32.387 -23.007 1.00 48.56 212 SER A C 1
ATOM 1486 O O . SER A 1 212 ? -21.367 -33.110 -23.994 1.00 48.56 212 SER A O 1
ATOM 1488 N N . SER A 1 213 ? -22.216 -31.517 -22.654 1.00 46.38 213 SER A N 1
ATOM 1489 C CA . SER A 1 213 ? -23.336 -31.123 -23.511 1.00 46.38 213 SER A CA 1
ATOM 1490 C C . SER A 1 213 ? -23.228 -29.632 -23.834 1.00 46.38 213 SER A C 1
ATOM 1492 O O . SER A 1 213 ? -23.979 -28.800 -23.325 1.00 46.38 213 SER A O 1
ATOM 1494 N N . TRP A 1 214 ? -22.265 -29.285 -24.687 1.00 43.56 214 TRP A N 1
ATOM 1495 C CA . TRP A 1 214 ? -22.340 -28.058 -25.479 1.00 43.56 214 TRP A CA 1
ATOM 1496 C C . TRP A 1 214 ? -23.286 -28.312 -26.646 1.00 43.56 214 TRP A C 1
ATOM 1498 O O . TRP A 1 214 ? -22.851 -28.426 -27.780 1.00 43.56 214 TRP A O 1
ATOM 1508 N N . ASP A 1 215 ? -24.562 -28.499 -26.341 1.00 47.38 215 ASP A N 1
ATOM 1509 C CA . ASP A 1 215 ? -25.653 -28.333 -27.291 1.00 47.38 215 ASP A CA 1
ATOM 1510 C C . ASP A 1 215 ? -26.944 -28.340 -26.475 1.00 47.38 215 ASP A C 1
ATOM 1512 O O . ASP A 1 215 ? -27.276 -29.350 -25.857 1.00 47.38 215 ASP A O 1
ATOM 1516 N N . LEU A 1 216 ? -27.598 -27.184 -26.362 1.00 49.12 216 LEU A N 1
ATOM 1517 C CA . LEU A 1 216 ? -29.048 -27.054 -26.507 1.00 49.12 216 LEU A CA 1
ATOM 1518 C C . LEU A 1 216 ? -29.453 -25.565 -26.436 1.00 49.12 216 LEU A C 1
ATOM 1520 O O . LEU A 1 216 ? -28.874 -24.781 -25.676 1.00 49.12 216 LEU A O 1
ATOM 1524 N N . PRO A 1 217 ? -30.446 -25.167 -27.246 1.00 49.41 217 PRO A N 1
ATOM 1525 C CA . PRO A 1 217 ? -30.785 -23.789 -27.550 1.00 49.41 217 PRO A CA 1
ATOM 1526 C C . PRO A 1 217 ? -31.730 -23.172 -26.512 1.00 49.41 217 PRO A C 1
ATOM 1528 O O . PRO A 1 217 ? -32.476 -23.858 -25.817 1.00 49.41 217 PRO A O 1
ATOM 1531 N N . LEU A 1 218 ? -31.701 -21.838 -26.471 1.00 53.75 218 LEU A N 1
ATOM 1532 C CA . LEU A 1 218 ? -32.761 -20.912 -26.055 1.00 53.75 218 LEU A CA 1
ATOM 1533 C C . LEU A 1 218 ? -34.023 -21.552 -25.443 1.00 53.75 218 LEU A C 1
ATOM 1535 O O . LEU A 1 218 ? -35.002 -21.825 -26.136 1.00 53.75 218 LEU A O 1
ATOM 1539 N N . ILE A 1 219 ? -34.060 -21.647 -24.113 1.00 48.28 219 ILE A N 1
ATOM 1540 C CA . ILE A 1 219 ? -35.315 -21.759 -23.365 1.00 48.28 219 ILE A CA 1
ATOM 1541 C C . ILE A 1 219 ? -35.375 -20.605 -22.369 1.00 48.28 219 ILE A C 1
ATOM 1543 O O . ILE A 1 219 ? -34.599 -20.531 -21.416 1.00 48.28 219 ILE A O 1
ATOM 1547 N N . ARG A 1 220 ? -36.335 -19.700 -22.612 1.00 51.09 220 ARG A N 1
ATOM 1548 C CA . ARG A 1 220 ? -36.800 -18.672 -21.674 1.00 51.09 220 ARG A CA 1
ATOM 1549 C C . ARG A 1 220 ? -36.946 -19.282 -20.278 1.00 51.09 220 ARG A C 1
ATOM 1551 O O . ARG A 1 220 ? -37.895 -20.031 -20.033 1.00 51.09 220 ARG A O 1
ATOM 1558 N N . ARG A 1 221 ? -36.085 -18.904 -19.331 1.00 49.34 221 ARG A N 1
ATOM 1559 C CA . ARG A 1 221 ? -36.411 -19.075 -17.912 1.00 49.34 221 ARG A CA 1
ATOM 1560 C C . ARG A 1 221 ? -37.401 -17.993 -17.508 1.00 49.34 221 ARG A C 1
ATOM 1562 O O . ARG A 1 221 ? -37.050 -16.877 -17.155 1.00 49.34 221 ARG A O 1
ATOM 1569 N N . ARG A 1 222 ? -38.661 -18.392 -17.640 1.00 50.69 222 ARG A N 1
ATOM 1570 C CA . ARG A 1 222 ? -39.853 -17.838 -17.010 1.00 50.69 222 ARG A CA 1
ATOM 1571 C C . ARG A 1 222 ? -39.620 -17.701 -15.501 1.00 50.69 222 ARG A C 1
ATOM 1573 O O . ARG A 1 222 ? -39.200 -18.670 -14.865 1.00 50.69 222 ARG A O 1
ATOM 1580 N N . GLU A 1 223 ? -39.917 -16.521 -14.967 1.00 55.91 223 GLU A N 1
ATOM 1581 C CA . GLU A 1 223 ? -39.981 -16.218 -13.537 1.00 55.91 223 GLU A CA 1
ATOM 1582 C C . GLU A 1 223 ? -40.766 -17.287 -12.772 1.00 55.91 223 GLU A C 1
ATOM 1584 O O . GLU A 1 223 ? -41.873 -17.669 -13.164 1.00 55.91 223 GLU A O 1
ATOM 1589 N N . ARG A 1 224 ? -40.197 -17.744 -11.654 1.00 55.41 224 ARG A N 1
ATOM 1590 C CA . ARG A 1 224 ? -40.939 -18.361 -10.552 1.00 55.41 224 ARG A CA 1
ATOM 1591 C C . ARG A 1 224 ? -40.318 -17.916 -9.233 1.00 55.41 224 ARG A C 1
ATOM 1593 O O . ARG A 1 224 ? -39.377 -18.537 -8.754 1.00 55.41 224 ARG A O 1
ATOM 1600 N N . ASN A 1 225 ? -40.884 -16.853 -8.665 1.00 55.62 225 ASN A N 1
ATOM 1601 C CA . ASN A 1 225 ? -41.031 -16.748 -7.212 1.00 55.62 225 ASN A CA 1
ATOM 1602 C C . ASN A 1 225 ? -41.996 -17.850 -6.747 1.00 55.62 225 ASN A C 1
ATOM 1604 O O . ASN A 1 225 ? -42.972 -18.131 -7.455 1.00 55.62 225 ASN A O 1
ATOM 1608 N N . PRO A 1 226 ? -41.679 -18.548 -5.646 1.00 58.50 226 PRO A N 1
ATOM 1609 C CA . PRO A 1 226 ? -42.420 -18.365 -4.376 1.00 58.50 226 PRO A CA 1
ATOM 1610 C C . PRO A 1 226 ? -41.494 -18.486 -3.127 1.00 58.50 226 PRO A C 1
ATOM 1612 O O . PRO A 1 226 ? -40.630 -19.355 -3.108 1.00 58.50 226 PRO A O 1
ATOM 1615 N N . CYS A 1 227 ? -41.463 -17.543 -2.169 1.00 39.91 227 CYS A N 1
ATOM 1616 C CA . CYS A 1 227 ? -42.351 -17.308 -0.995 1.00 39.91 227 CYS A CA 1
ATOM 1617 C C . CYS A 1 227 ? -42.439 -18.464 0.030 1.00 39.91 227 CYS A C 1
ATOM 1619 O O . CYS A 1 227 ? -42.412 -19.618 -0.400 1.00 39.91 227 CYS A O 1
ATOM 1621 N N . PRO A 1 228 ? -42.730 -18.205 1.328 1.00 58.47 228 PRO A N 1
ATOM 1622 C CA . PRO A 1 228 ? -42.738 -16.943 2.093 1.00 58.47 228 PRO A CA 1
ATOM 1623 C C . PRO A 1 228 ? -41.603 -16.818 3.131 1.00 58.47 228 PRO A C 1
ATOM 1625 O O . PRO A 1 228 ? -41.040 -17.855 3.547 1.00 58.47 228 PRO A O 1
#

pLDDT: mean 71.89, std 23.02, range [37.34, 98.69]

Nearest PDB structures (foldseek):
  4hx2-assembly1_D  TM=5.430E-01  e=1.588E-04  Streptomyces caespitosus

Radius of gyration: 37.46 Å; Cα contacts (8 Å, |Δi|>4): 212; chains: 1; bounding box: 89×71×105 Å

Organism: NCBI:txid68183